Protein AF-U6RSC8-F1 (afdb_monomer_lite)

pLDDT: mean 79.54, std 14.1, range [32.19, 95.69]

Sequence (300 aa):
MGKSLLLLLSFSFFSTFWAFSQITYKNNCIRSGDEIIKEQVEFKDPGRSGENVIWNFSELKTINSKYKLSFHSPCLINDSIYIMGCDTLLKENSDINNLIIGKEHSTMYYYQVKNDTLFCLGHENPITLMHNTIPFPLMILPCIDSVLQVKCGTKESMKLVNVRDYMELVKRNEKIKEWLSGMNEDDLSVYTINNNVVKYLILSSTMIDATGLATNFYHWLFIDVTNEKVLEETLSLSKDRRSCFVEDNIIHFIVFKYGDEFYHGNRDYLNLPITTVEYIWDGNKLEKISSMNLICSEER

Radius of gyration: 23.86 Å; chains: 1; bounding box: 49×77×55 Å

Structure (mmCIF, N/CA/C/O backbone):
data_AF-U6RSC8-F1
#
_entry.id   AF-U6RSC8-F1
#
loop_
_atom_site.group_PDB
_atom_site.id
_atom_site.type_symbol
_atom_site.label_atom_id
_atom_site.label_alt_id
_atom_site.label_comp_id
_atom_site.label_asym_id
_atom_site.label_entity_id
_atom_site.label_seq_id
_atom_site.pdbx_PDB_ins_code
_atom_site.Cartn_x
_atom_site.Cartn_y
_atom_site.Cartn_z
_atom_site.occupancy
_atom_site.B_iso_or_equiv
_atom_site.auth_seq_id
_atom_site.auth_comp_id
_atom_site.auth_asym_id
_atom_site.auth_atom_id
_atom_site.pdbx_PDB_model_num
ATOM 1 N N . MET A 1 1 ? -17.258 -57.772 -7.433 1.00 51.41 1 MET A N 1
ATOM 2 C CA . MET A 1 1 ? -16.965 -56.508 -8.151 1.00 51.41 1 MET A CA 1
ATOM 3 C C . MET A 1 1 ? -17.145 -55.237 -7.306 1.00 51.41 1 MET A C 1
ATOM 5 O O . MET A 1 1 ? -16.501 -54.253 -7.626 1.00 51.41 1 MET A O 1
ATOM 9 N N . GLY A 1 2 ? -17.915 -55.226 -6.205 1.00 50.59 2 GLY A N 1
ATOM 10 C CA . GLY A 1 2 ? -18.140 -54.000 -5.407 1.00 50.59 2 GLY A CA 1
ATOM 11 C C . GLY A 1 2 ? -16.982 -53.509 -4.517 1.00 50.59 2 GLY A C 1
ATOM 12 O O . GLY A 1 2 ? -16.919 -52.324 -4.216 1.00 50.59 2 GLY A O 1
ATOM 13 N N . LYS A 1 3 ? -16.034 -54.375 -4.119 1.00 46.66 3 LYS A N 1
ATOM 14 C CA . LYS A 1 3 ? -14.928 -53.989 -3.213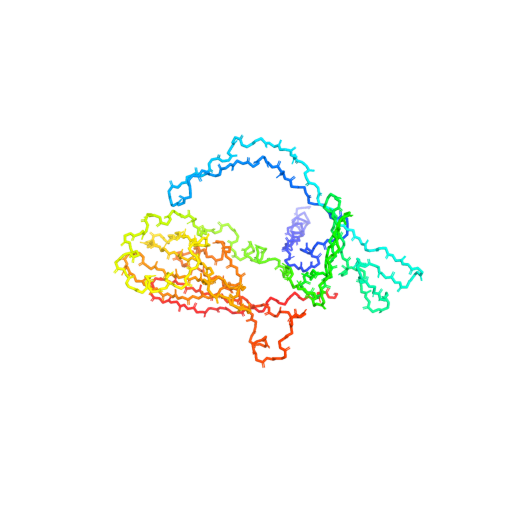 1.00 46.66 3 LYS A CA 1
ATOM 15 C C . LYS A 1 3 ? -13.756 -53.284 -3.918 1.00 46.66 3 LYS A C 1
ATOM 17 O O . LYS A 1 3 ? -13.148 -52.405 -3.323 1.00 46.66 3 LYS A O 1
ATOM 22 N N . SER A 1 4 ? -13.484 -53.605 -5.188 1.00 52.03 4 SER A N 1
ATOM 23 C CA . SER A 1 4 ? -12.475 -52.885 -5.993 1.00 52.03 4 SER A CA 1
ATOM 24 C C . SER A 1 4 ? -12.945 -51.502 -6.436 1.00 52.03 4 SER A C 1
ATOM 26 O O . SER A 1 4 ? -12.125 -50.600 -6.556 1.00 52.03 4 SER A O 1
ATOM 28 N N . LEU A 1 5 ? -14.253 -51.315 -6.648 1.00 48.91 5 LEU A N 1
ATOM 29 C CA . LEU A 1 5 ? -14.803 -50.028 -7.076 1.00 48.91 5 LEU A CA 1
ATOM 30 C C . LEU A 1 5 ? -14.746 -48.980 -5.951 1.00 48.91 5 LEU A C 1
ATOM 32 O O . LEU A 1 5 ? -14.445 -47.821 -6.215 1.00 48.91 5 LEU A O 1
ATOM 36 N N . LEU A 1 6 ? -14.949 -49.396 -4.692 1.00 50.44 6 LEU A N 1
ATOM 37 C CA . LEU A 1 6 ? -14.815 -48.509 -3.529 1.00 50.44 6 LEU A CA 1
ATOM 38 C C . LEU A 1 6 ? -13.373 -48.021 -3.312 1.00 50.44 6 LEU A C 1
ATOM 40 O O . LEU A 1 6 ? -13.180 -46.883 -2.903 1.00 50.44 6 LEU A O 1
ATOM 44 N N . LEU A 1 7 ? -12.374 -48.852 -3.624 1.00 52.19 7 LEU A N 1
ATOM 45 C CA . LEU A 1 7 ? -10.952 -48.500 -3.500 1.00 52.19 7 LEU A CA 1
ATOM 46 C C . LEU A 1 7 ? -10.491 -47.516 -4.592 1.00 52.19 7 LEU A C 1
ATOM 48 O O . LEU A 1 7 ? -9.663 -46.644 -4.338 1.00 52.19 7 LEU A O 1
ATOM 52 N N . LEU A 1 8 ? -11.068 -47.618 -5.793 1.00 51.25 8 LEU A N 1
ATOM 53 C CA . LEU A 1 8 ? -10.856 -46.667 -6.892 1.00 51.25 8 LEU A CA 1
ATOM 54 C C . LEU A 1 8 ? -11.550 -45.317 -6.641 1.00 51.25 8 LEU A C 1
ATOM 56 O O . LEU A 1 8 ? -10.998 -44.273 -6.988 1.00 51.25 8 LEU A O 1
ATOM 60 N N . LEU A 1 9 ? -12.714 -45.326 -5.981 1.00 50.06 9 LEU A N 1
ATOM 61 C CA . LEU A 1 9 ? -13.409 -44.113 -5.536 1.00 50.06 9 LEU A CA 1
ATOM 62 C C . LEU A 1 9 ? -12.705 -43.438 -4.348 1.00 50.06 9 LEU A C 1
ATOM 64 O O . LEU A 1 9 ? -12.622 -42.217 -4.314 1.00 50.06 9 LEU A O 1
ATOM 68 N N . SER A 1 10 ? -12.115 -44.189 -3.410 1.00 51.22 10 SER A N 1
ATOM 69 C CA . SER A 1 10 ? -11.338 -43.579 -2.321 1.00 51.22 10 SER A CA 1
ATOM 70 C C . SER A 1 10 ? -10.039 -42.934 -2.813 1.00 51.22 10 SER A C 1
ATOM 72 O O . SER A 1 10 ? -9.650 -41.896 -2.293 1.00 51.22 10 SER A O 1
ATOM 74 N N . PHE A 1 11 ? -9.392 -43.487 -3.846 1.00 49.38 11 PHE A N 1
ATOM 75 C CA . PHE A 1 11 ? -8.184 -42.886 -4.435 1.00 49.38 11 PHE A CA 1
ATOM 76 C C . PHE A 1 11 ? -8.457 -41.597 -5.223 1.00 49.38 11 PHE A C 1
ATOM 78 O O . PHE A 1 11 ? -7.571 -40.754 -5.325 1.00 49.38 11 PHE A O 1
ATOM 85 N N . SER A 1 12 ? -9.677 -41.410 -5.734 1.00 47.59 12 SER A N 1
ATOM 86 C CA . SER A 1 12 ? -10.076 -40.183 -6.441 1.00 47.59 12 SER A CA 1
ATOM 87 C C . SER A 1 12 ? -10.499 -39.045 -5.501 1.00 47.59 12 SER A C 1
ATOM 89 O O . SER A 1 12 ? -10.533 -37.894 -5.926 1.00 47.59 12 SER A O 1
ATOM 91 N N . PHE A 1 13 ? -10.733 -39.331 -4.213 1.00 41.78 13 PHE A N 1
ATOM 92 C CA . PHE A 1 13 ? -10.931 -38.305 -3.178 1.00 41.78 13 PHE A CA 1
ATOM 93 C C . PHE A 1 13 ? -9.621 -37.796 -2.551 1.00 41.78 13 PHE A C 1
ATOM 95 O O . PHE A 1 13 ? -9.616 -36.713 -1.977 1.00 41.78 13 PHE A O 1
ATOM 102 N N . PHE A 1 14 ? -8.502 -38.520 -2.686 1.00 43.62 14 PHE A N 1
ATOM 103 C CA . PHE A 1 14 ? -7.189 -38.061 -2.201 1.00 43.62 14 PHE A CA 1
ATOM 104 C C . PHE A 1 14 ? -6.416 -37.204 -3.213 1.00 43.62 14 PHE A C 1
ATOM 106 O O . PHE A 1 14 ? -5.395 -36.619 -2.862 1.00 43.62 14 PHE A O 1
ATOM 113 N N . SER A 1 15 ? -6.893 -37.100 -4.457 1.00 43.00 15 SER A N 1
ATOM 114 C CA . SER A 1 15 ? -6.264 -36.288 -5.502 1.00 43.00 15 SER A CA 1
ATOM 115 C C . SER A 1 15 ? -6.879 -34.900 -5.659 1.00 43.00 15 SER A C 1
ATOM 117 O O . SER A 1 15 ? -6.613 -34.238 -6.663 1.00 43.00 15 SER A O 1
ATOM 119 N N . THR A 1 16 ? -7.659 -34.410 -4.688 1.00 43.72 16 THR A N 1
ATOM 120 C CA . THR A 1 16 ? -7.797 -32.959 -4.537 1.00 43.72 16 THR A CA 1
ATOM 121 C C . THR A 1 16 ? -6.433 -32.449 -4.095 1.00 43.72 16 THR A C 1
ATOM 123 O O . THR A 1 16 ? -6.155 -32.318 -2.903 1.00 43.72 16 THR A O 1
ATOM 126 N N . PHE A 1 17 ? -5.548 -32.244 -5.075 1.00 41.44 17 PHE A N 1
ATOM 127 C CA . PHE A 1 17 ? -4.389 -31.387 -4.935 1.00 41.44 17 PHE A CA 1
ATOM 128 C C . PHE A 1 17 ? -4.892 -30.154 -4.209 1.00 41.44 17 PHE A C 1
ATOM 130 O O . PHE A 1 17 ? -5.740 -29.420 -4.722 1.00 41.44 17 PHE A O 1
ATOM 137 N N . TRP A 1 18 ? -4.417 -29.982 -2.985 1.00 38.84 18 TRP A N 1
ATOM 138 C CA . TRP A 1 18 ? -4.531 -28.739 -2.268 1.00 38.84 18 TRP A CA 1
ATOM 139 C C . TRP A 1 18 ? -3.724 -27.722 -3.071 1.00 38.84 18 TRP A C 1
ATOM 141 O O . TRP A 1 18 ? -2.558 -27.466 -2.792 1.00 38.84 18 TRP A O 1
ATOM 151 N N . ALA A 1 19 ? -4.328 -27.187 -4.130 1.00 38.41 19 ALA A N 1
ATOM 152 C CA . ALA A 1 19 ? -3.868 -25.991 -4.798 1.00 38.41 19 ALA A CA 1
ATOM 153 C C . ALA A 1 19 ? -4.181 -24.833 -3.851 1.00 38.41 19 ALA A C 1
ATOM 155 O O . ALA A 1 19 ? -5.066 -24.016 -4.091 1.00 38.41 19 ALA A O 1
ATOM 156 N N . PHE A 1 20 ? -3.481 -24.792 -2.718 1.00 44.44 20 PHE A N 1
ATOM 157 C CA . PHE A 1 20 ? -3.300 -23.531 -2.040 1.00 44.44 20 PHE A CA 1
ATOM 158 C C . PHE A 1 20 ? -2.508 -22.681 -3.023 1.00 44.44 20 PHE A C 1
ATOM 160 O O . PHE A 1 20 ? -1.376 -23.018 -3.369 1.00 44.44 20 PHE A O 1
ATOM 167 N N . SER A 1 21 ? -3.131 -21.618 -3.527 1.00 45.72 21 SER A N 1
ATOM 168 C CA . SER A 1 21 ? -2.402 -20.545 -4.187 1.00 45.72 21 SER A CA 1
ATOM 169 C C . SER A 1 21 ? -1.432 -19.993 -3.153 1.00 45.72 21 SER A C 1
ATOM 171 O O . SER A 1 21 ? -1.802 -19.157 -2.330 1.00 45.72 21 SER A O 1
ATOM 173 N N . GLN A 1 22 ? -0.215 -20.531 -3.123 1.00 52.34 22 GLN A N 1
ATOM 174 C CA . GLN A 1 22 ? 0.806 -20.011 -2.243 1.00 52.34 22 GLN A CA 1
ATOM 175 C C . GLN A 1 22 ? 1.169 -18.629 -2.752 1.00 52.34 22 GLN A C 1
ATOM 177 O O . GLN A 1 22 ? 1.500 -18.424 -3.928 1.00 52.34 22 GLN A O 1
ATOM 182 N N . ILE A 1 23 ? 1.076 -17.677 -1.838 1.00 56.44 23 ILE A N 1
ATOM 183 C CA . ILE A 1 23 ? 1.566 -16.339 -2.059 1.00 56.44 23 ILE A CA 1
ATOM 184 C C . ILE A 1 23 ? 3.094 -16.415 -2.029 1.00 56.44 23 ILE A C 1
ATOM 186 O O . ILE A 1 23 ? 3.724 -16.305 -0.983 1.00 56.44 23 ILE A O 1
ATOM 190 N N . THR A 1 24 ? 3.680 -16.667 -3.195 1.00 57.31 24 THR A N 1
ATOM 191 C CA . THR A 1 24 ? 5.128 -16.674 -3.408 1.00 57.31 24 THR A CA 1
ATOM 192 C C . THR A 1 24 ? 5.510 -15.562 -4.372 1.00 57.31 24 THR A C 1
ATOM 194 O O . THR A 1 24 ? 4.701 -15.151 -5.211 1.00 57.31 24 THR A O 1
ATOM 197 N N . TYR A 1 25 ? 6.755 -15.096 -4.292 1.00 61.47 25 TYR A N 1
ATOM 198 C CA . TYR A 1 25 ? 7.346 -14.168 -5.256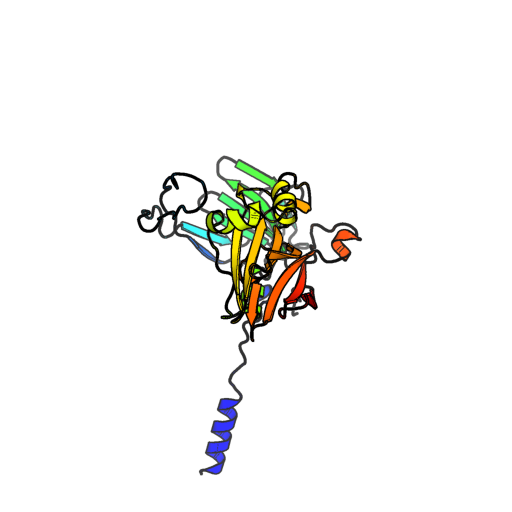 1.00 61.47 25 TYR A CA 1
ATOM 199 C C . TYR A 1 25 ? 7.124 -14.665 -6.683 1.00 61.47 25 TYR A C 1
ATOM 201 O O . TYR A 1 25 ? 6.526 -13.966 -7.494 1.00 61.47 25 TYR A O 1
ATOM 209 N N . LYS A 1 26 ? 7.483 -15.927 -6.950 1.00 65.44 26 LYS A N 1
ATOM 210 C CA . LYS A 1 26 ? 7.358 -16.549 -8.271 1.00 65.44 26 LYS A CA 1
ATOM 211 C C . LYS A 1 26 ? 5.945 -16.480 -8.836 1.00 65.44 26 LYS A C 1
ATOM 213 O O . LYS A 1 26 ? 5.822 -16.427 -10.054 1.00 65.44 26 LYS A O 1
ATOM 218 N N . ASN A 1 27 ? 4.907 -16.464 -7.994 1.00 65.81 27 ASN A N 1
ATOM 219 C CA . ASN A 1 27 ? 3.500 -16.431 -8.404 1.00 65.81 27 ASN A CA 1
ATOM 220 C C . ASN A 1 27 ? 2.886 -15.020 -8.412 1.00 65.81 27 ASN A C 1
ATOM 222 O O . ASN A 1 27 ? 1.931 -14.800 -9.153 1.00 65.81 27 ASN A O 1
ATOM 226 N N . ASN A 1 28 ? 3.450 -14.057 -7.677 1.00 69.38 28 ASN A N 1
ATOM 227 C CA . ASN A 1 28 ? 2.861 -12.723 -7.489 1.00 69.38 28 ASN A CA 1
ATOM 228 C C . ASN A 1 28 ? 3.732 -11.572 -8.016 1.00 69.38 28 ASN A C 1
ATOM 230 O O . ASN A 1 28 ? 3.314 -10.418 -7.946 1.00 69.38 28 ASN A O 1
ATOM 234 N N . CYS A 1 29 ? 4.927 -11.859 -8.536 1.00 75.00 29 CYS A N 1
ATOM 235 C CA . CYS A 1 29 ? 5.745 -10.863 -9.211 1.00 75.00 29 CYS A CA 1
ATOM 236 C C . CYS A 1 29 ? 5.203 -10.537 -10.606 1.00 75.00 29 CYS A C 1
ATOM 238 O O . CYS A 1 29 ? 4.620 -11.387 -11.284 1.00 75.00 29 CYS A O 1
ATOM 240 N N . ILE A 1 30 ? 5.432 -9.293 -11.025 1.00 81.50 30 ILE A N 1
ATOM 241 C CA . ILE A 1 30 ? 5.285 -8.874 -12.419 1.00 81.50 30 ILE A CA 1
ATOM 242 C C . ILE A 1 30 ? 6.335 -9.623 -13.243 1.00 81.50 30 ILE A C 1
ATOM 244 O O . ILE A 1 30 ? 7.472 -9.778 -12.797 1.00 81.50 30 ILE A O 1
ATOM 248 N N . ARG A 1 31 ? 5.973 -10.080 -14.441 1.00 85.75 31 ARG A N 1
ATOM 249 C CA . ARG A 1 31 ? 6.866 -10.808 -15.347 1.00 85.75 31 ARG A CA 1
ATOM 250 C C . ARG A 1 31 ? 6.835 -10.225 -16.748 1.00 85.75 31 ARG A C 1
ATOM 252 O O . ARG A 1 31 ? 5.896 -9.551 -17.163 1.00 85.75 31 ARG A O 1
ATOM 259 N N . SER A 1 32 ? 7.880 -10.534 -17.502 1.00 89.06 32 SER A N 1
ATOM 260 C CA . SER A 1 32 ? 7.900 -10.295 -18.941 1.00 89.06 32 SER A CA 1
ATOM 261 C C . SER A 1 32 ? 6.736 -11.024 -19.617 1.00 89.06 32 SER A C 1
ATOM 263 O O . SER A 1 32 ? 6.515 -12.210 -19.370 1.00 89.06 32 SER A O 1
ATOM 265 N N . GLY A 1 33 ? 5.994 -10.305 -20.454 1.00 88.50 33 GLY A N 1
ATOM 266 C CA . GLY A 1 33 ? 4.772 -10.771 -21.101 1.00 88.50 33 GLY A CA 1
ATOM 267 C C . GLY A 1 33 ? 3.482 -10.420 -20.355 1.00 88.50 33 GLY A C 1
ATOM 268 O O . GLY A 1 33 ? 2.417 -10.521 -20.963 1.00 88.50 33 GLY A O 1
ATOM 269 N N . ASP A 1 34 ? 3.547 -9.976 -19.095 1.00 89.81 34 ASP A N 1
ATOM 270 C CA . ASP A 1 34 ? 2.354 -9.543 -18.365 1.00 89.81 34 ASP A CA 1
ATOM 271 C C . ASP A 1 34 ? 1.772 -8.253 -18.969 1.00 89.81 34 ASP A C 1
ATOM 273 O O . ASP A 1 34 ? 2.489 -7.361 -19.443 1.00 89.81 34 ASP A O 1
ATOM 277 N N . GLU A 1 35 ? 0.446 -8.122 -18.903 1.00 90.94 35 GLU A N 1
ATOM 278 C CA . GLU A 1 35 ? -0.281 -6.931 -19.338 1.00 90.94 35 GLU A CA 1
ATOM 279 C C . GLU A 1 35 ? -1.324 -6.523 -18.297 1.00 90.94 35 GLU A C 1
ATOM 281 O O . GLU A 1 35 ? -2.105 -7.344 -17.817 1.00 90.94 35 GLU A O 1
ATOM 286 N N . ILE A 1 36 ? -1.371 -5.229 -17.986 1.00 87.62 36 ILE A N 1
ATOM 287 C CA . ILE A 1 36 ? -2.418 -4.620 -17.168 1.00 87.62 36 ILE A CA 1
ATOM 288 C C . ILE A 1 36 ? -3.263 -3.732 -18.076 1.00 87.62 36 ILE A C 1
ATOM 290 O O . ILE A 1 36 ? -2.757 -2.809 -18.720 1.00 87.62 36 ILE A O 1
ATOM 294 N N . ILE A 1 37 ? -4.567 -4.002 -18.102 1.00 87.50 37 ILE A N 1
ATOM 295 C CA . ILE A 1 37 ? -5.556 -3.177 -18.792 1.00 87.50 37 ILE A CA 1
ATOM 296 C C . ILE A 1 37 ? -6.279 -2.331 -17.745 1.00 87.50 37 ILE A C 1
ATOM 298 O O . ILE A 1 37 ? -7.011 -2.854 -16.909 1.00 87.50 37 ILE A O 1
ATOM 302 N N . LYS A 1 38 ? -6.035 -1.023 -17.786 1.00 86.00 38 LYS A N 1
ATOM 303 C CA . LYS A 1 38 ? -6.696 -0.004 -16.972 1.00 86.00 38 LYS A CA 1
ATOM 304 C C . LYS A 1 38 ? -7.830 0.628 -17.784 1.00 86.00 38 LYS A C 1
ATOM 306 O O . LYS A 1 38 ? -7.785 0.671 -19.015 1.00 86.00 38 LYS A O 1
ATOM 311 N N . GLU A 1 39 ? -8.819 1.173 -17.093 1.00 85.62 39 GLU A N 1
ATOM 312 C CA . GLU A 1 39 ? -9.816 2.053 -17.696 1.00 85.62 39 GLU A CA 1
ATOM 313 C C . GLU A 1 39 ? -9.497 3.501 -17.313 1.00 85.62 39 GLU A C 1
ATOM 315 O O . GLU A 1 39 ? -9.432 3.847 -16.135 1.00 85.62 39 GLU A O 1
ATOM 320 N N . GLN A 1 40 ? -9.258 4.342 -18.317 1.00 85.44 40 GLN A N 1
ATOM 321 C CA . GLN A 1 40 ? -9.100 5.779 -18.154 1.00 85.44 40 GLN A CA 1
ATOM 322 C C . GLN A 1 40 ? -10.452 6.451 -18.362 1.00 85.44 40 GLN A C 1
ATOM 324 O O . GLN A 1 40 ? -11.086 6.306 -19.410 1.00 85.44 40 GLN A O 1
ATOM 329 N N . VAL A 1 41 ? -10.858 7.233 -17.377 1.00 89.75 41 VAL A N 1
ATOM 330 C CA . VAL A 1 41 ? -12.114 7.979 -17.361 1.00 89.75 41 VAL A CA 1
ATOM 331 C C . VAL A 1 41 ? -11.837 9.476 -17.399 1.00 89.75 41 VAL A C 1
ATOM 333 O O . VAL A 1 41 ? -10.722 9.915 -17.108 1.00 89.75 41 VAL A O 1
ATOM 336 N N . GLU A 1 42 ? -12.827 10.262 -17.811 1.00 89.62 42 GLU A N 1
ATOM 337 C CA . GLU A 1 42 ? -12.690 11.712 -17.839 1.00 89.62 42 GLU A CA 1
ATOM 338 C C . GLU A 1 42 ? -12.438 12.294 -16.454 1.00 89.62 42 GLU A C 1
ATOM 340 O O . GLU A 1 42 ? -12.949 11.811 -15.441 1.00 89.62 42 GLU A O 1
ATOM 345 N N . PHE A 1 43 ? -11.634 13.356 -16.417 1.00 83.31 43 PHE A N 1
ATOM 346 C CA . PHE A 1 43 ? -11.526 14.143 -15.207 1.00 83.31 43 PHE A CA 1
ATOM 347 C C . PHE A 1 43 ? -12.861 14.849 -14.977 1.00 83.31 43 PHE A C 1
ATOM 349 O O . PHE A 1 43 ? -13.314 15.636 -15.811 1.00 83.31 43 PHE A O 1
ATOM 356 N N . LYS A 1 44 ? -13.468 14.588 -13.825 1.00 81.25 44 LYS A N 1
ATOM 357 C CA . LYS A 1 44 ? -14.594 15.354 -13.305 1.00 81.25 44 LYS A CA 1
ATOM 358 C C . LYS A 1 44 ? -14.126 16.014 -12.032 1.00 81.25 44 LYS A C 1
ATOM 360 O O . LYS A 1 44 ? -13.641 15.327 -11.134 1.00 81.25 44 LYS A O 1
ATOM 365 N N . ASP A 1 45 ? -14.293 17.331 -11.977 1.00 78.50 45 ASP A N 1
ATOM 366 C CA . ASP A 1 45 ? -14.058 18.077 -10.753 1.00 78.50 45 ASP A CA 1
ATOM 367 C C . ASP A 1 45 ? -14.867 17.409 -9.625 1.00 78.50 45 ASP A C 1
ATOM 369 O O . ASP A 1 45 ? -16.088 17.245 -9.767 1.00 78.50 45 ASP A O 1
ATOM 373 N N . PRO A 1 46 ? -14.210 16.950 -8.545 1.00 73.50 46 PRO A N 1
ATOM 374 C CA . PRO A 1 46 ? -14.893 16.263 -7.454 1.00 73.50 46 PRO A CA 1
ATOM 375 C C . PRO A 1 46 ? -15.873 17.194 -6.713 1.00 73.50 46 PRO A C 1
ATOM 377 O O . PRO A 1 46 ? -16.671 16.746 -5.891 1.00 73.50 46 PRO A O 1
ATOM 380 N N . GLY A 1 47 ? -15.885 18.488 -7.031 1.00 80.12 47 GLY A N 1
ATOM 381 C CA . GLY A 1 47 ? -16.708 19.499 -6.406 1.00 80.12 47 GLY A CA 1
ATOM 382 C C . GLY A 1 47 ? -16.102 19.949 -5.087 1.00 80.12 47 GLY A C 1
ATOM 383 O O . GLY A 1 47 ? -14.892 19.917 -4.869 1.00 80.12 47 GLY A O 1
ATOM 384 N N . ARG A 1 48 ? -16.973 20.384 -4.175 1.00 74.25 48 ARG A N 1
ATOM 385 C CA . ARG A 1 48 ? -16.569 20.828 -2.839 1.00 74.25 48 ARG A CA 1
ATOM 386 C C . ARG A 1 48 ? -15.754 19.743 -2.125 1.00 74.25 48 ARG A C 1
ATOM 388 O O . ARG A 1 48 ? -16.198 18.600 -2.013 1.00 74.25 48 ARG A O 1
ATOM 395 N N . SER A 1 49 ? -14.592 20.129 -1.615 1.00 75.62 49 SER A N 1
ATOM 396 C CA . SER A 1 49 ? -13.836 19.323 -0.667 1.00 75.62 49 SER A CA 1
ATOM 397 C C . SER A 1 49 ? -14.521 19.323 0.704 1.00 75.62 49 SER A C 1
ATOM 399 O O . SER A 1 49 ? -15.377 20.162 1.015 1.00 75.62 49 SER A O 1
ATOM 401 N N . GLY A 1 50 ? -14.158 18.342 1.522 1.00 69.12 50 GLY A N 1
ATOM 402 C CA . GLY A 1 50 ? -14.646 18.181 2.880 1.00 69.12 50 GLY A CA 1
ATOM 403 C C . GLY A 1 50 ? -15.537 16.959 3.064 1.00 69.12 50 GLY A C 1
ATOM 404 O O . GLY A 1 50 ? -15.917 16.245 2.143 1.00 69.12 50 GLY A O 1
ATOM 405 N N . GLU A 1 51 ? -15.861 16.724 4.317 1.00 49.81 51 GLU A N 1
ATOM 406 C CA . GLU A 1 51 ? -16.617 15.578 4.794 1.00 49.81 51 GLU A CA 1
ATOM 407 C C . GLU A 1 51 ? -18.083 15.558 4.253 1.00 49.81 51 GLU A C 1
ATOM 409 O O . GLU A 1 51 ? -18.589 16.512 3.677 1.00 49.81 51 GLU A O 1
ATOM 414 N N . ASN A 1 52 ? -18.813 14.460 4.382 1.00 63.94 52 ASN A N 1
ATOM 415 C CA . ASN A 1 52 ? -20.158 14.160 3.853 1.00 63.94 52 ASN A CA 1
ATOM 416 C C . ASN A 1 52 ? -20.399 14.528 2.377 1.00 63.94 52 ASN A C 1
ATOM 418 O O . ASN A 1 52 ? -21.519 14.856 1.976 1.00 63.94 52 ASN A O 1
ATOM 422 N N . VAL A 1 53 ? -19.351 14.459 1.552 1.00 69.88 53 VAL A N 1
ATOM 423 C CA . VAL A 1 53 ? -19.434 14.610 0.097 1.00 69.88 53 VAL A CA 1
ATOM 424 C C . VAL A 1 53 ? -19.336 13.232 -0.547 1.00 69.88 53 VAL A C 1
ATOM 426 O O . VAL A 1 53 ? -18.325 12.547 -0.432 1.00 69.88 53 VAL A O 1
ATOM 429 N N . ILE A 1 54 ? -20.407 12.815 -1.222 1.00 73.94 54 ILE A N 1
ATOM 430 C CA . ILE A 1 54 ? -20.388 11.633 -2.082 1.00 73.94 54 ILE A CA 1
ATOM 431 C C . ILE A 1 54 ? -19.956 12.102 -3.465 1.00 73.94 54 ILE A C 1
ATOM 433 O O . ILE A 1 54 ? -20.712 12.783 -4.162 1.00 73.94 54 ILE A O 1
ATOM 437 N N . TRP A 1 55 ? -18.743 11.732 -3.864 1.00 76.62 55 TRP A N 1
ATOM 438 C CA . TRP A 1 55 ? -18.303 11.918 -5.237 1.00 76.62 55 TRP A CA 1
ATOM 439 C C . TRP A 1 55 ? -18.944 10.856 -6.117 1.00 76.62 55 TRP A C 1
ATOM 441 O O . TRP A 1 55 ? -18.575 9.682 -6.097 1.00 76.62 55 TRP A O 1
ATOM 451 N N . ASN A 1 56 ? -19.959 11.275 -6.870 1.00 74.44 56 ASN A N 1
ATOM 452 C CA . ASN A 1 56 ? -20.597 10.402 -7.834 1.00 74.44 56 ASN A CA 1
ATOM 453 C C . ASN A 1 56 ? -19.827 10.407 -9.166 1.00 74.44 56 ASN A C 1
ATOM 455 O O . ASN A 1 56 ? -19.978 11.314 -9.999 1.00 74.44 56 ASN A O 1
ATOM 459 N N . PHE A 1 57 ? -19.038 9.351 -9.355 1.00 78.81 57 PHE A N 1
ATOM 460 C CA . PHE A 1 57 ? -18.297 9.051 -10.578 1.00 78.81 57 PHE A CA 1
ATOM 461 C C . PHE A 1 57 ? -19.017 8.047 -11.498 1.00 78.81 57 PHE A C 1
ATOM 463 O O . PHE A 1 57 ? -18.451 7.634 -12.504 1.00 78.81 57 PHE A O 1
ATOM 470 N N . SER A 1 58 ? -20.266 7.661 -11.202 1.00 77.75 58 SER A N 1
ATOM 471 C CA . SER A 1 58 ? -21.007 6.662 -11.994 1.00 77.75 58 SER A CA 1
ATOM 472 C C . SER A 1 58 ? -21.309 7.102 -13.428 1.00 77.75 58 SER A C 1
ATOM 474 O O . SER A 1 58 ? -21.637 6.276 -14.270 1.00 77.75 58 SER A O 1
ATOM 476 N N . GLU A 1 59 ? -21.247 8.406 -13.693 1.00 80.88 59 GLU A N 1
ATOM 477 C CA . GLU A 1 59 ? -21.513 9.011 -15.001 1.00 80.88 59 GLU A CA 1
ATOM 478 C C . GLU A 1 59 ? -20.231 9.424 -15.735 1.00 80.88 59 GLU A C 1
ATOM 480 O O . GLU A 1 59 ? -20.318 10.088 -16.768 1.00 80.88 59 GLU A O 1
ATOM 485 N N . LEU A 1 60 ? -19.047 9.084 -15.204 1.00 86.94 60 LEU A N 1
ATOM 486 C CA . LEU A 1 60 ? -17.799 9.401 -15.886 1.00 86.94 60 LEU A CA 1
ATOM 487 C C . LEU A 1 60 ? -17.759 8.712 -17.243 1.00 86.94 60 LEU A C 1
ATOM 489 O O . LEU A 1 60 ? -17.920 7.495 -17.351 1.00 86.94 60 LEU A O 1
ATOM 493 N N . LYS A 1 61 ? -17.494 9.494 -18.284 1.00 87.94 61 LYS A N 1
ATOM 494 C CA . LYS A 1 61 ? -17.267 8.931 -19.606 1.00 87.94 61 LYS A CA 1
ATOM 495 C C . LYS A 1 61 ? -15.891 8.297 -19.654 1.00 87.94 61 LYS A C 1
ATOM 497 O O . LYS A 1 61 ? -14.878 8.915 -19.321 1.00 87.94 61 LYS A O 1
ATOM 502 N N . THR A 1 62 ? -15.856 7.065 -20.131 1.00 89.56 62 THR A N 1
ATOM 503 C CA . THR A 1 62 ? -14.615 6.386 -20.464 1.00 89.56 62 THR A CA 1
ATOM 504 C C . THR A 1 62 ? -13.906 7.136 -21.592 1.00 89.56 62 THR A C 1
ATOM 506 O O . THR A 1 62 ? -14.436 7.257 -22.696 1.00 89.56 62 THR A O 1
ATOM 509 N N . ILE A 1 63 ? -12.691 7.618 -21.325 1.00 90.00 63 ILE A N 1
ATOM 510 C CA . ILE A 1 63 ? -11.782 8.166 -22.341 1.00 90.00 63 ILE A CA 1
ATOM 511 C C . ILE A 1 63 ? -11.070 7.018 -23.055 1.00 90.00 63 ILE A C 1
ATOM 513 O O . ILE A 1 63 ? -10.974 7.000 -24.280 1.00 90.00 63 ILE A O 1
ATOM 517 N N . ASN A 1 64 ? -10.575 6.045 -22.287 1.00 84.88 64 ASN A N 1
ATOM 518 C CA . ASN A 1 64 ? -9.888 4.878 -22.815 1.00 84.88 64 ASN A CA 1
ATOM 519 C C . ASN A 1 64 ? -10.233 3.639 -21.986 1.00 84.88 64 ASN A C 1
ATOM 521 O O . ASN A 1 64 ? -9.690 3.426 -20.908 1.00 84.88 64 ASN A O 1
ATOM 525 N N . SER A 1 65 ? -11.103 2.787 -22.526 1.00 84.75 65 SER A N 1
ATOM 526 C CA . SER A 1 65 ? -11.531 1.532 -21.883 1.00 84.75 65 SER A CA 1
ATOM 527 C C . SER A 1 65 ? -10.425 0.480 -21.798 1.00 84.75 65 SER A C 1
ATOM 529 O O . SER A 1 65 ? -10.585 -0.531 -21.120 1.00 84.75 65 SER A O 1
ATOM 531 N N . LYS A 1 66 ? -9.324 0.678 -22.533 1.00 88.06 66 LYS A N 1
ATOM 532 C CA . LYS A 1 66 ? -8.222 -0.278 -22.657 1.00 88.06 66 LYS A CA 1
ATOM 533 C C . LYS A 1 66 ? -6.879 0.431 -22.600 1.00 88.06 66 LYS A C 1
ATOM 535 O O . LYS A 1 66 ? -6.025 0.272 -23.475 1.00 88.06 66 LYS A O 1
ATOM 540 N N . TYR A 1 67 ? -6.696 1.235 -21.564 1.00 84.81 67 TYR A N 1
ATOM 541 C CA . TYR A 1 67 ? -5.407 1.823 -21.261 1.00 84.81 67 TYR A CA 1
ATOM 542 C C . TYR A 1 67 ? -4.434 0.694 -20.904 1.00 84.81 67 TYR A C 1
ATOM 544 O O . TYR A 1 67 ? -4.626 -0.020 -19.924 1.00 84.81 67 TYR A O 1
ATOM 552 N N . LYS A 1 68 ? -3.405 0.488 -21.724 1.00 90.19 68 LYS A N 1
ATOM 553 C CA . LYS A 1 68 ? -2.547 -0.696 -21.647 1.00 90.19 68 LYS A CA 1
ATOM 554 C C . LYS A 1 68 ? -1.188 -0.364 -21.043 1.00 90.19 68 LYS A C 1
ATOM 556 O O . LYS A 1 68 ? -0.475 0.503 -21.544 1.00 90.19 68 LYS A O 1
ATOM 561 N N . LEU A 1 69 ? -0.817 -1.134 -20.029 1.00 92.25 69 LEU A N 1
ATOM 562 C CA . LEU A 1 69 ? 0.530 -1.241 -19.486 1.00 92.25 69 LEU A CA 1
ATOM 563 C C . LEU A 1 69 ? 1.047 -2.647 -19.808 1.00 92.25 69 LEU A C 1
ATOM 565 O O . LEU A 1 69 ? 0.361 -3.629 -19.542 1.00 92.25 69 LEU A O 1
ATOM 569 N N . SER A 1 70 ? 2.224 -2.748 -20.417 1.00 94.69 70 SER A N 1
ATOM 570 C CA . SER A 1 70 ? 2.817 -4.036 -20.816 1.00 94.69 70 SER A CA 1
ATOM 571 C C . SER A 1 70 ? 4.222 -4.175 -20.260 1.00 94.69 70 SER A C 1
ATOM 573 O O . SER A 1 70 ? 4.948 -3.184 -20.218 1.00 94.69 70 SER A O 1
ATOM 575 N N . PHE A 1 71 ? 4.604 -5.380 -19.858 1.00 94.75 71 PHE A N 1
ATOM 576 C CA . PHE A 1 71 ? 5.897 -5.647 -19.242 1.00 94.75 71 PHE A CA 1
ATOM 577 C C . PHE A 1 71 ? 6.753 -6.534 -20.138 1.00 94.75 71 PHE A C 1
ATOM 579 O O . PHE A 1 71 ? 6.275 -7.518 -20.695 1.00 94.75 71 PHE A O 1
ATOM 586 N N . HIS A 1 72 ? 8.028 -6.183 -20.278 1.00 93.69 72 HIS A N 1
ATOM 587 C CA . HIS A 1 72 ? 8.960 -6.824 -21.206 1.00 93.69 72 HIS A CA 1
ATOM 588 C C . HIS A 1 72 ? 10.313 -7.055 -20.540 1.00 93.69 72 HIS A C 1
ATOM 590 O O . HIS A 1 72 ? 10.712 -6.308 -19.649 1.00 93.69 72 HIS A O 1
ATOM 596 N N . SER A 1 73 ? 11.046 -8.059 -21.006 1.00 92.88 73 SER A N 1
ATOM 597 C CA . SER A 1 73 ? 12.453 -8.249 -20.644 1.00 92.88 73 SER A CA 1
ATOM 598 C C . SER A 1 73 ? 13.336 -7.230 -21.376 1.00 92.88 73 SER A C 1
ATOM 600 O O . SER A 1 73 ? 13.019 -6.862 -22.513 1.00 92.88 73 SER A O 1
ATOM 602 N N . PRO A 1 74 ? 14.460 -6.790 -20.783 1.00 93.50 74 PRO A N 1
ATOM 603 C CA . PRO A 1 74 ? 15.430 -5.957 -21.483 1.00 93.50 74 PRO A CA 1
ATOM 604 C C . PRO A 1 74 ? 16.055 -6.667 -22.680 1.00 93.50 74 PRO A C 1
ATOM 606 O O . PRO A 1 74 ? 16.226 -7.887 -22.706 1.00 93.50 74 PRO A O 1
ATOM 609 N N . CYS A 1 75 ? 16.455 -5.863 -23.663 1.00 87.94 75 CYS A N 1
ATOM 610 C CA . CYS A 1 75 ? 17.263 -6.333 -24.778 1.00 87.94 75 CYS A CA 1
ATOM 611 C C . CYS A 1 75 ? 18.691 -6.642 -24.301 1.00 87.94 75 CYS A C 1
ATOM 613 O O . CYS A 1 75 ? 19.254 -5.901 -23.490 1.00 87.94 75 CYS A O 1
ATOM 615 N N . LEU A 1 76 ? 19.271 -7.719 -24.832 1.00 89.69 76 LEU A N 1
ATOM 616 C CA . LEU A 1 76 ? 20.662 -8.099 -24.616 1.00 89.69 76 LEU A CA 1
ATOM 617 C C . LEU A 1 76 ? 21.506 -7.652 -25.816 1.00 89.69 76 LEU A C 1
ATOM 619 O O . LEU A 1 76 ? 21.233 -8.035 -26.951 1.00 89.69 76 LEU A O 1
ATOM 623 N N . ILE A 1 77 ? 22.549 -6.870 -25.563 1.00 91.00 77 ILE A N 1
ATOM 624 C CA . ILE A 1 77 ? 23.504 -6.399 -26.567 1.00 91.00 77 ILE A CA 1
ATOM 625 C C . ILE A 1 77 ? 24.792 -7.211 -26.476 1.00 91.00 77 ILE A C 1
ATOM 627 O O . ILE A 1 77 ? 25.320 -7.445 -25.385 1.00 91.00 77 ILE A O 1
ATOM 631 N N . ASN A 1 78 ? 25.309 -7.608 -27.644 1.00 88.56 78 ASN A N 1
ATOM 632 C CA . ASN A 1 78 ? 26.558 -8.363 -27.798 1.00 88.56 78 ASN A CA 1
ATOM 633 C C . ASN A 1 78 ? 26.618 -9.598 -26.882 1.00 88.56 78 ASN A C 1
ATOM 635 O O . ASN A 1 78 ? 27.660 -9.904 -26.304 1.00 88.56 78 ASN A O 1
ATOM 639 N N . ASP A 1 79 ? 25.466 -10.237 -26.670 1.00 87.25 79 ASP A N 1
ATOM 640 C CA . ASP A 1 79 ? 25.265 -11.390 -25.786 1.00 87.25 79 ASP A CA 1
ATOM 641 C C . ASP A 1 79 ? 25.714 -11.213 -24.321 1.00 87.25 79 ASP A C 1
ATOM 643 O O . ASP A 1 79 ? 25.729 -12.183 -23.558 1.00 87.25 79 ASP A O 1
ATOM 647 N N . SER A 1 80 ? 26.022 -9.980 -23.901 1.00 91.75 80 SER A N 1
ATOM 648 C CA . SER A 1 80 ? 26.751 -9.715 -22.651 1.00 91.75 80 SER A CA 1
ATOM 649 C C . SER A 1 80 ? 26.148 -8.607 -21.786 1.00 91.75 80 SER A C 1
ATOM 651 O O . SER A 1 80 ? 26.424 -8.567 -20.589 1.00 91.75 80 SER A O 1
ATOM 653 N N . ILE A 1 81 ? 25.346 -7.703 -22.357 1.00 93.25 81 ILE A N 1
ATOM 654 C CA . ILE A 1 81 ? 24.924 -6.468 -21.684 1.00 93.25 81 ILE A CA 1
ATOM 655 C C . ILE A 1 81 ? 23.411 -6.262 -21.786 1.00 93.25 81 ILE A C 1
ATOM 657 O O . ILE A 1 81 ? 22.880 -6.201 -22.891 1.00 93.25 81 ILE A O 1
ATOM 661 N N . TYR A 1 82 ? 22.730 -6.087 -20.656 1.00 94.25 82 TYR A N 1
ATOM 662 C CA . TYR A 1 82 ? 21.345 -5.613 -20.605 1.00 94.25 82 TYR A CA 1
ATOM 663 C C . TYR A 1 82 ? 21.291 -4.085 -20.504 1.00 94.25 82 TYR A C 1
ATOM 665 O O . TYR A 1 82 ? 22.076 -3.483 -19.768 1.00 94.25 82 TYR A O 1
ATOM 673 N N . ILE A 1 83 ? 20.332 -3.471 -21.204 1.00 91.81 83 ILE A N 1
ATOM 674 C CA . ILE A 1 83 ? 20.027 -2.035 -21.095 1.00 91.81 83 ILE A CA 1
ATOM 675 C C . ILE A 1 83 ? 18.745 -1.830 -20.290 1.00 91.81 83 ILE A C 1
ATOM 677 O O . ILE A 1 83 ? 17.695 -2.369 -20.642 1.00 91.81 83 ILE A O 1
ATOM 681 N N . MET A 1 84 ? 18.832 -0.991 -19.260 1.00 92.81 84 MET A N 1
ATOM 682 C CA . MET A 1 84 ? 17.738 -0.597 -18.372 1.00 92.81 84 MET A CA 1
ATOM 683 C C . MET A 1 84 ? 17.648 0.937 -18.299 1.00 92.81 84 MET A C 1
ATOM 685 O O . MET A 1 84 ? 17.888 1.548 -17.260 1.00 92.81 84 MET A O 1
ATOM 689 N N . GLY A 1 85 ? 17.343 1.574 -19.432 1.00 89.38 85 GLY A N 1
ATOM 690 C CA . GLY A 1 85 ? 17.317 3.034 -19.549 1.00 89.38 85 GLY A CA 1
ATOM 691 C C . GLY A 1 85 ? 18.733 3.597 -19.571 1.00 89.38 85 GLY A C 1
ATOM 692 O O . GLY A 1 85 ? 19.524 3.234 -20.440 1.00 89.38 85 GLY A O 1
ATOM 693 N N . CYS A 1 86 ? 19.070 4.448 -18.599 1.00 87.31 86 CYS A N 1
ATOM 694 C CA . CYS A 1 86 ? 20.444 4.928 -18.410 1.00 87.31 86 CYS A CA 1
ATOM 695 C C . CYS A 1 86 ? 21.396 3.845 -17.885 1.00 87.31 86 CYS A C 1
ATOM 697 O O . CYS A 1 86 ? 22.612 3.992 -18.016 1.00 87.31 86 CYS A O 1
ATOM 699 N N . ASP A 1 87 ? 20.862 2.780 -17.286 1.00 89.06 87 ASP A N 1
ATOM 700 C CA . ASP A 1 87 ? 21.662 1.753 -16.636 1.00 89.06 87 ASP A CA 1
ATOM 701 C C . ASP A 1 87 ? 22.076 0.649 -17.605 1.00 89.06 87 ASP A C 1
ATOM 703 O O . ASP A 1 87 ? 21.308 0.184 -18.451 1.00 89.06 87 ASP A O 1
ATOM 707 N N . THR A 1 88 ? 23.321 0.206 -17.452 1.00 90.81 88 THR A N 1
ATOM 708 C CA . THR A 1 88 ? 23.918 -0.874 -18.237 1.00 90.81 88 THR A CA 1
ATOM 709 C C . THR A 1 88 ? 24.369 -1.973 -17.286 1.00 90.81 88 THR A C 1
ATOM 711 O O . THR A 1 88 ? 25.198 -1.733 -16.410 1.00 90.81 88 THR A O 1
ATOM 714 N N . LEU A 1 89 ? 23.822 -3.179 -17.444 1.00 90.62 89 LEU A N 1
ATOM 715 C CA . LEU A 1 89 ? 24.057 -4.300 -16.533 1.00 90.62 89 LEU A CA 1
ATOM 716 C C . LEU A 1 89 ? 24.739 -5.455 -17.264 1.00 90.62 89 LEU A C 1
ATOM 718 O O . LEU A 1 89 ? 24.309 -5.869 -18.340 1.00 90.62 89 LEU A O 1
ATOM 722 N N . LEU A 1 90 ? 25.801 -6.000 -16.673 1.00 91.31 90 LEU A N 1
ATOM 723 C CA . LEU A 1 90 ? 26.484 -7.177 -17.207 1.00 91.31 90 LEU A CA 1
ATOM 724 C C . LEU A 1 90 ? 25.640 -8.430 -16.961 1.00 91.31 90 LEU A C 1
ATOM 726 O O . LEU A 1 90 ? 25.258 -8.708 -15.825 1.00 91.31 90 LEU A O 1
ATOM 730 N N . LYS A 1 91 ? 25.410 -9.222 -18.012 1.00 90.50 91 LYS A N 1
ATOM 731 C CA . LYS A 1 91 ? 24.637 -10.472 -17.956 1.00 90.50 91 LYS A CA 1
ATOM 732 C C . LYS A 1 91 ? 25.191 -11.466 -16.936 1.00 90.50 91 LYS A C 1
ATOM 734 O O . LYS A 1 91 ? 24.421 -12.137 -16.265 1.00 90.50 91 LYS A O 1
ATOM 739 N N . GLU A 1 92 ? 26.512 -11.553 -16.805 1.00 89.69 92 GLU A N 1
ATOM 740 C CA . GLU A 1 92 ? 27.173 -12.425 -15.821 1.00 89.69 92 GLU A CA 1
ATOM 741 C C . GLU A 1 92 ? 26.809 -12.089 -14.365 1.00 89.69 92 GLU A C 1
ATOM 743 O O . GLU A 1 92 ? 26.816 -12.975 -13.516 1.00 89.69 92 GLU A O 1
ATOM 748 N N . ASN A 1 93 ? 26.434 -10.836 -14.094 1.00 87.31 93 ASN A N 1
ATOM 749 C CA . ASN A 1 93 ? 26.134 -10.325 -12.757 1.00 87.31 93 ASN A CA 1
ATOM 750 C C . ASN A 1 93 ? 24.639 -10.016 -12.575 1.00 87.31 93 ASN A C 1
ATOM 752 O O . ASN A 1 93 ? 24.261 -9.328 -11.629 1.00 87.31 93 ASN A O 1
ATOM 756 N N . SER A 1 94 ? 23.775 -10.423 -13.509 1.00 86.44 94 SER A N 1
ATOM 757 C CA . SER A 1 94 ? 22.356 -10.057 -13.504 1.00 86.44 94 SER A CA 1
ATOM 758 C C . SER A 1 94 ? 21.478 -11.182 -14.033 1.00 86.44 94 SER A C 1
ATOM 760 O O . SER A 1 94 ? 21.638 -11.634 -15.165 1.00 86.44 94 SER A O 1
ATOM 762 N N . ASP A 1 95 ? 20.496 -11.588 -13.229 1.00 87.50 95 ASP A N 1
ATOM 763 C CA . ASP A 1 95 ? 19.441 -12.493 -13.677 1.00 87.50 95 ASP A CA 1
ATOM 764 C C . ASP A 1 95 ? 18.411 -11.721 -14.513 1.00 87.50 95 ASP A C 1
ATOM 766 O O . ASP A 1 95 ? 17.845 -10.722 -14.067 1.00 87.50 95 ASP A O 1
ATOM 770 N N . ILE A 1 96 ? 18.150 -12.199 -15.729 1.00 87.88 96 ILE A N 1
ATOM 771 C CA . ILE A 1 96 ? 17.160 -11.621 -16.643 1.00 87.88 96 ILE A CA 1
ATOM 772 C C . ILE A 1 96 ? 15.742 -11.662 -16.076 1.00 87.88 96 ILE A C 1
ATOM 774 O O . ILE A 1 96 ? 14.946 -10.771 -16.361 1.00 87.88 96 ILE A O 1
ATOM 778 N N . ASN A 1 97 ? 15.427 -12.659 -15.248 1.00 86.00 97 ASN A N 1
ATOM 779 C CA . ASN A 1 97 ? 14.106 -12.782 -14.631 1.00 86.00 97 ASN A CA 1
ATOM 780 C C . ASN A 1 97 ? 13.839 -11.661 -13.619 1.00 86.00 97 ASN A C 1
ATOM 782 O O . ASN A 1 97 ? 12.687 -11.347 -13.332 1.00 86.00 97 ASN A O 1
ATOM 786 N N . ASN A 1 98 ? 14.905 -11.024 -13.135 1.00 89.00 98 ASN A N 1
ATOM 787 C CA . ASN A 1 98 ? 14.849 -9.925 -12.186 1.00 89.00 98 ASN A CA 1
ATOM 788 C C . ASN A 1 98 ? 14.815 -8.553 -12.869 1.00 89.00 98 ASN A C 1
ATOM 790 O O . ASN A 1 98 ? 14.738 -7.541 -12.179 1.00 89.00 98 ASN A O 1
ATOM 794 N N . LEU A 1 99 ? 14.881 -8.479 -14.201 1.00 92.69 99 LEU A N 1
ATOM 795 C CA . LEU A 1 99 ? 14.879 -7.219 -14.943 1.00 92.69 99 LEU A CA 1
ATOM 796 C C . LEU A 1 99 ? 13.585 -7.075 -15.739 1.00 92.69 99 LEU A C 1
ATOM 798 O O . LEU A 1 99 ? 13.265 -7.904 -16.591 1.00 92.69 99 LEU A O 1
ATOM 802 N N . ILE A 1 100 ? 12.846 -5.999 -15.469 1.00 94.50 100 ILE A N 1
ATOM 803 C CA . ILE A 1 100 ? 11.522 -5.769 -16.049 1.00 94.50 100 ILE A CA 1
ATOM 804 C C . ILE A 1 100 ? 11.449 -4.347 -16.586 1.00 94.50 100 ILE A C 1
ATOM 806 O O . ILE A 1 100 ? 11.760 -3.382 -15.889 1.00 94.50 100 ILE A O 1
ATOM 810 N N . ILE A 1 101 ? 10.976 -4.215 -17.818 1.00 95.69 101 ILE A N 1
ATOM 811 C CA . ILE A 1 101 ? 10.686 -2.936 -18.449 1.00 95.69 101 ILE A CA 1
ATOM 812 C C . ILE A 1 101 ? 9.171 -2.799 -18.595 1.00 95.69 101 ILE A C 1
ATOM 814 O O . ILE A 1 101 ? 8.540 -3.538 -19.350 1.00 95.69 101 ILE A O 1
ATOM 818 N N . GLY A 1 102 ? 8.583 -1.841 -17.882 1.00 95.06 102 GLY A N 1
ATOM 819 C CA . GLY A 1 102 ? 7.184 -1.461 -18.049 1.00 95.06 102 GLY A CA 1
ATOM 820 C C . GLY A 1 102 ? 7.035 -0.451 -19.180 1.00 95.06 102 GLY A C 1
ATOM 821 O O . GLY A 1 102 ? 7.737 0.551 -19.212 1.00 95.06 102 GLY A O 1
ATOM 822 N N . LYS A 1 103 ? 6.110 -0.686 -20.105 1.00 94.12 103 LYS A N 1
ATOM 823 C CA . LYS A 1 103 ? 5.748 0.260 -21.160 1.00 94.12 103 LYS A CA 1
ATOM 824 C C . LYS A 1 103 ? 4.324 0.742 -20.961 1.00 94.12 103 LYS A C 1
ATOM 826 O O . LYS A 1 103 ? 3.376 -0.036 -21.109 1.00 94.12 103 LYS A O 1
ATOM 831 N N . GLU A 1 104 ? 4.198 2.034 -20.701 1.00 92.75 104 GLU A N 1
ATOM 832 C CA . GLU A 1 104 ? 2.942 2.750 -20.531 1.00 92.75 104 GLU A CA 1
ATOM 833 C C . GLU A 1 104 ? 2.861 3.851 -21.593 1.00 92.75 104 GLU A C 1
ATOM 835 O O . GLU A 1 104 ? 3.518 4.886 -21.495 1.00 92.75 104 GLU A O 1
ATOM 840 N N . HIS A 1 105 ? 2.098 3.614 -22.663 1.00 87.56 105 HIS A N 1
ATOM 841 C CA . HIS A 1 105 ? 2.095 4.476 -23.853 1.00 87.56 105 HIS A CA 1
ATOM 842 C C . HIS A 1 105 ? 3.505 4.716 -24.434 1.00 87.56 105 HIS A C 1
ATOM 844 O O . HIS A 1 105 ? 4.113 3.794 -24.986 1.00 87.56 105 HIS A O 1
ATOM 850 N N . SER A 1 106 ? 3.988 5.958 -24.343 1.00 89.00 106 SER A N 1
ATOM 851 C CA . SER A 1 106 ? 5.299 6.412 -24.815 1.00 89.00 106 SER A CA 1
ATOM 852 C C . SER A 1 106 ? 6.327 6.500 -23.687 1.00 89.00 106 SER A C 1
ATOM 854 O O . SER A 1 106 ? 7.432 6.977 -23.926 1.00 89.00 106 SER A O 1
ATOM 856 N N . THR A 1 107 ? 5.965 6.074 -22.476 1.00 93.25 107 THR A N 1
ATOM 857 C CA . THR A 1 107 ? 6.848 6.063 -21.312 1.00 93.25 107 THR A CA 1
ATOM 858 C C . THR A 1 107 ? 7.330 4.643 -21.043 1.00 93.25 107 THR A C 1
ATOM 860 O O . THR A 1 107 ? 6.538 3.697 -21.007 1.00 93.25 107 THR A O 1
ATOM 863 N N . MET A 1 108 ? 8.633 4.503 -20.844 1.00 95.62 108 MET A N 1
ATOM 864 C CA . MET A 1 108 ? 9.298 3.275 -20.435 1.00 95.62 108 MET A CA 1
ATOM 865 C C . MET A 1 108 ? 9.746 3.431 -18.982 1.00 95.62 108 MET A C 1
ATOM 867 O O . MET A 1 108 ? 10.382 4.420 -18.631 1.00 95.62 108 MET A O 1
ATOM 871 N N . TYR A 1 109 ? 9.421 2.461 -18.140 1.00 95.19 109 TYR A N 1
ATOM 872 C CA . TYR A 1 109 ? 9.837 2.386 -16.747 1.00 95.19 109 TYR A CA 1
ATOM 873 C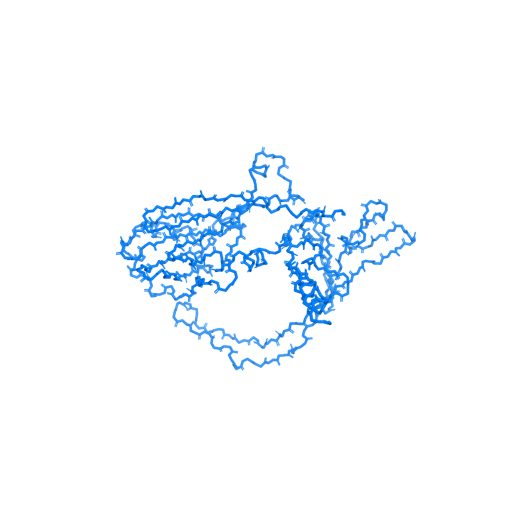 C . TYR A 1 109 ? 10.772 1.199 -16.559 1.00 95.19 109 TYR A C 1
ATOM 875 O O . TYR A 1 109 ? 10.507 0.110 -17.072 1.00 95.19 109 TYR A O 1
ATOM 883 N N . TYR A 1 110 ? 11.845 1.401 -15.803 1.00 95.19 110 TYR A N 1
ATOM 884 C CA . TYR A 1 110 ? 12.894 0.407 -15.614 1.00 95.19 110 TYR A CA 1
ATOM 885 C C . TYR A 1 110 ? 12.873 -0.107 -14.189 1.00 95.19 110 TYR A C 1
ATOM 887 O O . TYR A 1 110 ? 13.033 0.663 -13.238 1.00 95.19 110 TYR A O 1
ATOM 895 N N . TYR A 1 111 ? 12.700 -1.417 -14.051 1.00 92.94 111 TYR A N 1
ATOM 896 C CA . TYR A 1 111 ? 12.599 -2.062 -12.759 1.00 92.94 111 TYR A CA 1
ATOM 897 C C . TYR A 1 111 ? 13.609 -3.185 -12.601 1.00 92.94 111 TYR A C 1
ATOM 899 O O . TYR A 1 111 ? 13.887 -3.945 -13.530 1.00 92.94 111 TYR A O 1
ATOM 907 N N . GLN A 1 112 ? 14.097 -3.320 -11.376 1.00 90.75 112 GLN A N 1
ATOM 908 C CA . GLN A 1 112 ? 14.882 -4.464 -10.955 1.00 90.75 112 GLN A CA 1
ATOM 909 C C . GLN A 1 112 ? 14.220 -5.088 -9.738 1.00 90.75 112 GLN A C 1
ATOM 911 O O . GLN A 1 112 ? 14.021 -4.423 -8.727 1.00 90.75 112 GLN A O 1
ATOM 916 N N . VAL A 1 113 ? 13.904 -6.370 -9.816 1.00 86.88 113 VAL A N 1
ATOM 917 C CA . VAL A 1 113 ? 13.531 -7.134 -8.636 1.00 86.88 113 VAL A CA 1
ATOM 918 C C . VAL A 1 113 ? 14.803 -7.578 -7.923 1.00 86.88 113 VAL A C 1
ATOM 920 O O . VAL A 1 113 ? 15.711 -8.128 -8.543 1.00 86.88 113 VAL A O 1
ATOM 923 N N . LYS A 1 114 ? 14.880 -7.354 -6.614 1.00 81.44 114 LYS A N 1
ATOM 924 C CA . LYS A 1 114 ? 15.861 -8.017 -5.752 1.00 81.44 114 LYS A CA 1
ATOM 925 C C . LYS A 1 114 ? 15.125 -8.652 -4.592 1.00 81.44 114 LYS A C 1
ATOM 927 O O . LYS A 1 114 ? 14.360 -7.969 -3.916 1.00 81.44 114 LYS A O 1
ATOM 932 N N . ASN A 1 115 ? 15.369 -9.943 -4.385 1.00 76.00 115 ASN A N 1
ATOM 933 C CA . ASN A 1 115 ? 14.650 -10.780 -3.433 1.00 76.00 115 ASN A CA 1
ATOM 934 C C . ASN A 1 115 ? 13.136 -10.676 -3.657 1.00 76.00 115 ASN A C 1
ATOM 936 O O . ASN A 1 115 ? 12.588 -11.213 -4.614 1.00 76.00 115 ASN A O 1
ATOM 940 N N . ASP A 1 116 ? 12.476 -9.932 -2.787 1.00 74.12 116 ASP A N 1
ATOM 941 C CA . ASP A 1 116 ? 11.048 -9.763 -2.720 1.00 74.12 116 ASP A CA 1
ATOM 942 C C . ASP A 1 116 ? 10.633 -8.334 -3.104 1.00 74.12 116 ASP A C 1
ATOM 944 O O . ASP A 1 116 ? 9.459 -8.027 -3.162 1.00 74.12 116 ASP A O 1
ATOM 948 N N . THR A 1 117 ? 11.562 -7.443 -3.438 1.00 76.31 117 THR A N 1
ATOM 949 C CA . THR A 1 117 ? 11.266 -6.026 -3.652 1.00 76.31 117 THR A CA 1
ATOM 950 C C . THR A 1 117 ? 11.474 -5.627 -5.112 1.00 76.31 117 THR A C 1
ATOM 952 O O . THR A 1 117 ? 12.512 -5.898 -5.714 1.00 76.31 117 THR A O 1
ATOM 955 N N . LEU A 1 118 ? 10.483 -4.948 -5.692 1.00 84.50 118 LEU A N 1
ATOM 956 C CA . LEU A 1 118 ? 10.555 -4.298 -6.996 1.00 84.50 118 LEU A CA 1
ATOM 957 C C . LEU A 1 118 ? 11.136 -2.892 -6.824 1.00 84.50 118 LEU A C 1
ATOM 959 O O . LEU A 1 118 ? 10.485 -2.008 -6.266 1.00 84.50 118 LEU A O 1
ATOM 963 N N . PHE A 1 119 ? 12.342 -2.670 -7.331 1.00 87.81 119 PHE A N 1
ATOM 964 C CA . PHE A 1 119 ? 13.015 -1.375 -7.318 1.00 87.81 119 PHE A CA 1
ATOM 965 C C . PHE A 1 119 ? 12.778 -0.609 -8.613 1.00 87.81 119 PHE A C 1
ATOM 967 O O . PHE A 1 119 ? 12.850 -1.180 -9.700 1.00 87.81 119 PHE A O 1
ATOM 974 N N . CYS A 1 120 ? 12.551 0.699 -8.499 1.00 90.81 120 CYS A N 1
ATOM 975 C CA . CYS A 1 120 ? 12.497 1.617 -9.630 1.00 90.81 120 CYS A CA 1
ATOM 976 C C . CYS A 1 120 ? 13.892 2.188 -9.911 1.00 90.81 120 CYS A C 1
ATOM 978 O O . CYS A 1 120 ? 14.446 2.931 -9.097 1.00 90.81 120 CYS A O 1
ATOM 980 N N . LEU A 1 121 ? 14.445 1.863 -11.079 1.00 92.00 121 LEU A N 1
ATOM 981 C CA . LEU A 1 121 ? 15.726 2.391 -11.561 1.00 92.00 121 LEU A CA 1
ATOM 982 C C . LEU A 1 121 ? 15.556 3.773 -12.205 1.00 92.00 121 LEU A C 1
ATOM 984 O O . LEU A 1 121 ? 16.434 4.626 -12.118 1.00 92.00 121 LEU A O 1
ATOM 988 N N . GLY A 1 122 ? 14.402 4.015 -12.827 1.00 92.06 122 GLY A N 1
ATOM 989 C CA . GLY A 1 122 ? 14.122 5.259 -13.529 1.00 92.06 122 GLY A CA 1
ATOM 990 C C . GLY A 1 122 ? 13.000 5.114 -14.549 1.00 92.06 122 GLY A C 1
ATOM 991 O O . GLY A 1 122 ? 12.345 4.071 -14.638 1.00 92.06 122 GLY A O 1
ATOM 992 N N . HIS A 1 123 ? 12.787 6.167 -15.330 1.00 94.12 123 HIS A N 1
ATOM 993 C CA . HIS A 1 123 ? 11.856 6.150 -16.451 1.00 94.12 123 HIS A CA 1
ATOM 994 C C . HIS A 1 123 ? 12.265 7.134 -17.544 1.00 94.12 123 HIS A C 1
ATOM 996 O O . HIS A 1 123 ? 12.946 8.128 -17.290 1.00 94.12 123 HIS A O 1
ATOM 1002 N N . GLU A 1 124 ? 11.805 6.876 -18.760 1.00 94.56 124 GLU A N 1
ATOM 1003 C CA . GLU A 1 124 ? 12.003 7.764 -19.897 1.00 94.56 124 GLU A CA 1
ATOM 1004 C C . GLU A 1 124 ? 10.745 7.884 -20.749 1.00 94.56 124 GLU A C 1
ATOM 1006 O O . GLU A 1 124 ? 9.917 6.980 -20.811 1.00 94.56 124 GLU A O 1
ATOM 1011 N N . ASN A 1 125 ? 10.605 9.018 -21.419 1.00 93.69 125 ASN A N 1
ATOM 1012 C CA . ASN A 1 125 ? 9.606 9.279 -22.446 1.00 93.69 125 ASN A CA 1
ATOM 1013 C C . ASN A 1 125 ? 10.246 10.194 -23.519 1.00 93.69 125 ASN A C 1
ATOM 1015 O O . ASN A 1 125 ? 11.411 10.569 -23.375 1.00 93.69 125 ASN A O 1
ATOM 1019 N N . PRO A 1 126 ? 9.536 10.610 -24.588 1.00 94.56 126 PRO A N 1
ATOM 1020 C CA . PRO A 1 126 ? 10.142 11.390 -25.672 1.00 94.56 126 PRO A CA 1
ATOM 1021 C C . PRO A 1 126 ? 10.803 12.717 -25.265 1.00 94.56 126 PRO A C 1
ATOM 1023 O O . PRO A 1 126 ? 11.578 13.264 -26.045 1.00 94.56 126 PRO A O 1
ATOM 1026 N N . ILE A 1 127 ? 10.474 13.261 -24.091 1.00 94.00 127 ILE A N 1
ATOM 1027 C CA . ILE A 1 127 ? 10.942 14.574 -23.627 1.00 94.00 127 ILE A CA 1
ATOM 1028 C C . ILE A 1 127 ? 11.654 14.525 -22.271 1.00 94.00 127 ILE A C 1
ATOM 1030 O O . ILE A 1 127 ? 12.118 15.555 -21.789 1.00 94.00 127 ILE A O 1
ATOM 1034 N N . THR A 1 128 ? 11.709 13.373 -21.607 1.00 91.06 128 THR A N 1
ATOM 1035 C CA . THR A 1 128 ? 12.216 13.258 -20.236 1.00 91.06 128 THR A CA 1
ATOM 1036 C C . THR A 1 128 ? 12.982 11.962 -20.060 1.00 91.06 128 THR A C 1
ATOM 1038 O O . THR A 1 128 ? 12.523 10.903 -20.474 1.00 91.06 128 THR A O 1
ATOM 1041 N N . LEU A 1 129 ? 14.126 12.064 -19.390 1.00 92.81 129 LEU A N 1
ATOM 1042 C CA . LEU A 1 129 ? 14.955 10.948 -18.964 1.00 92.81 129 LEU A CA 1
ATOM 1043 C C . LEU A 1 129 ? 15.248 11.135 -17.474 1.00 92.81 129 LEU A C 1
ATOM 1045 O O . LEU A 1 129 ? 15.869 12.126 -17.089 1.00 92.81 129 LEU A O 1
ATOM 1049 N N . MET A 1 130 ? 14.767 10.217 -16.640 1.00 90.75 130 MET A N 1
ATOM 1050 C CA . MET A 1 130 ? 14.947 10.243 -15.192 1.00 90.75 130 MET A CA 1
ATOM 1051 C C . MET A 1 130 ? 15.644 8.963 -14.737 1.00 90.75 130 MET A C 1
ATOM 1053 O O . MET A 1 130 ? 15.148 7.863 -14.973 1.00 90.75 130 MET A O 1
ATOM 1057 N N . HIS A 1 131 ? 16.764 9.123 -14.038 1.00 92.00 131 HIS A N 1
ATOM 1058 C CA . HIS A 1 131 ? 17.551 8.031 -13.475 1.00 92.00 131 HIS A CA 1
ATOM 1059 C C . HIS A 1 131 ? 17.700 8.221 -11.963 1.00 92.00 131 HIS A C 1
ATOM 1061 O O . HIS A 1 131 ? 18.071 9.301 -11.495 1.00 92.00 131 HIS A O 1
ATOM 1067 N N . ASN A 1 132 ? 17.410 7.163 -11.209 1.00 84.69 132 ASN A N 1
ATOM 1068 C CA . ASN A 1 132 ? 17.556 7.141 -9.763 1.00 84.69 132 ASN A CA 1
ATOM 1069 C C . ASN A 1 132 ? 18.959 6.651 -9.410 1.00 84.69 132 ASN A C 1
ATOM 1071 O O . ASN A 1 132 ? 19.280 5.480 -9.592 1.00 84.69 132 ASN A O 1
ATOM 1075 N N . THR A 1 133 ? 19.772 7.535 -8.832 1.00 81.19 133 THR A N 1
ATOM 1076 C CA . THR A 1 133 ? 21.132 7.197 -8.375 1.00 81.19 133 THR A CA 1
ATOM 1077 C C . THR A 1 133 ? 21.144 6.084 -7.329 1.00 81.19 133 THR A C 1
ATOM 1079 O O . THR A 1 133 ? 22.082 5.293 -7.266 1.00 81.19 133 THR A O 1
ATOM 1082 N N . ILE A 1 134 ? 20.096 6.021 -6.508 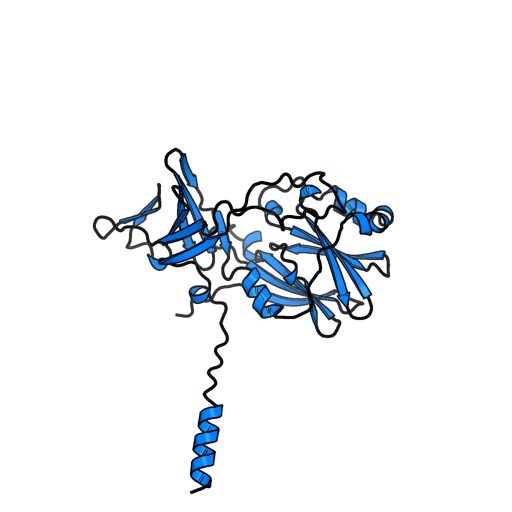1.00 80.94 134 ILE A N 1
ATOM 1083 C CA . ILE A 1 134 ? 19.802 4.907 -5.614 1.00 80.94 134 ILE A CA 1
ATOM 1084 C C . ILE A 1 134 ? 18.426 4.382 -6.028 1.00 80.94 134 ILE A C 1
ATOM 1086 O O . ILE A 1 134 ? 17.450 5.129 -5.898 1.00 80.94 134 ILE A O 1
ATOM 1090 N N . PRO A 1 135 ? 18.320 3.134 -6.521 1.00 85.19 135 PRO A N 1
ATOM 1091 C CA . PRO A 1 135 ? 17.030 2.535 -6.818 1.00 85.19 135 PRO A CA 1
ATOM 1092 C C . PRO A 1 135 ? 16.139 2.572 -5.584 1.00 85.19 135 PRO A C 1
ATOM 1094 O O . PRO A 1 135 ? 16.533 2.085 -4.523 1.00 85.19 135 PRO A O 1
ATOM 1097 N N . PHE A 1 136 ? 14.945 3.145 -5.711 1.00 78.00 136 PHE A N 1
ATOM 1098 C CA . PHE A 1 136 ? 14.011 3.193 -4.594 1.00 78.00 136 PHE A CA 1
ATOM 1099 C C . PHE A 1 136 ? 13.017 2.028 -4.678 1.00 78.00 136 PHE A C 1
ATOM 1101 O O . PHE A 1 136 ? 12.610 1.636 -5.779 1.00 78.00 136 PHE A O 1
ATOM 1108 N N . PRO A 1 137 ? 12.630 1.453 -3.533 1.00 78.25 137 PRO A N 1
ATOM 1109 C CA . PRO A 1 137 ? 11.669 0.363 -3.476 1.00 78.25 137 PRO A CA 1
ATOM 1110 C C . PRO A 1 137 ? 10.287 0.884 -3.883 1.00 78.25 137 PRO A C 1
ATOM 1112 O O . PRO A 1 137 ? 9.740 1.781 -3.246 1.00 78.25 137 PRO A O 1
ATOM 1115 N N . LEU A 1 138 ? 9.732 0.340 -4.964 1.00 77.94 138 LEU A N 1
ATOM 1116 C CA . LEU A 1 138 ? 8.403 0.694 -5.461 1.00 77.94 138 LEU A CA 1
ATOM 1117 C C . LEU A 1 138 ? 7.320 -0.197 -4.848 1.00 77.94 138 LEU A C 1
ATOM 1119 O O . LEU A 1 138 ? 6.227 0.270 -4.542 1.00 77.94 138 LEU A O 1
ATOM 1123 N N . MET A 1 139 ? 7.609 -1.491 -4.700 1.00 75.44 139 MET A N 1
ATOM 1124 C CA . MET A 1 139 ? 6.662 -2.477 -4.185 1.00 75.44 139 MET A CA 1
ATOM 1125 C C . MET A 1 139 ? 7.408 -3.633 -3.531 1.00 75.44 139 MET A C 1
ATOM 1127 O O . MET A 1 139 ? 8.401 -4.099 -4.079 1.00 75.44 139 MET A O 1
ATOM 1131 N N . ILE A 1 140 ? 6.906 -4.122 -2.401 1.00 73.19 140 ILE A N 1
ATOM 1132 C CA . ILE A 1 140 ? 7.421 -5.325 -1.741 1.00 73.19 140 ILE A CA 1
ATOM 1133 C C . ILE A 1 140 ? 6.434 -6.458 -1.993 1.00 73.19 140 ILE A C 1
ATOM 1135 O O . ILE A 1 140 ? 5.219 -6.286 -1.882 1.00 73.19 140 ILE A O 1
ATOM 1139 N N . LEU A 1 141 ? 6.974 -7.585 -2.424 1.00 69.19 141 LEU A N 1
ATOM 1140 C CA . LEU A 1 141 ? 6.299 -8.808 -2.795 1.00 69.19 141 LEU A CA 1
ATOM 1141 C C . LEU A 1 141 ? 6.445 -9.819 -1.649 1.00 69.19 141 LEU A C 1
ATOM 1143 O O . LEU A 1 141 ? 7.465 -9.865 -0.986 1.00 69.19 141 LEU A O 1
ATOM 1147 N N . PRO A 1 142 ? 5.449 -10.668 -1.414 1.00 64.81 142 PRO A N 1
ATOM 1148 C CA . PRO A 1 142 ? 4.122 -10.531 -1.976 1.00 64.81 142 PRO A CA 1
ATOM 1149 C C . PRO A 1 142 ? 3.456 -9.225 -1.538 1.00 64.81 142 PRO A C 1
ATOM 1151 O O . PRO A 1 142 ? 3.619 -8.789 -0.400 1.00 64.81 142 PRO A O 1
ATOM 1154 N N . CYS A 1 143 ? 2.730 -8.592 -2.468 1.00 67.69 143 CYS A N 1
ATOM 1155 C CA . CYS A 1 143 ? 2.065 -7.320 -2.206 1.00 67.69 143 CYS A CA 1
ATOM 1156 C C . CYS A 1 143 ? 1.264 -7.433 -0.903 1.00 67.69 143 CYS A C 1
ATOM 1158 O O . CYS A 1 143 ? 0.589 -8.447 -0.700 1.00 67.69 143 CYS A O 1
ATOM 1160 N N . ILE A 1 144 ? 1.336 -6.423 -0.032 1.00 73.06 144 ILE A N 1
ATOM 1161 C CA . ILE A 1 144 ? 0.636 -6.406 1.264 1.00 73.06 144 ILE A CA 1
ATOM 1162 C C . ILE A 1 144 ? -0.833 -6.830 1.101 1.00 73.06 144 ILE A C 1
ATOM 1164 O O . ILE A 1 144 ? -1.337 -7.645 1.874 1.00 73.06 144 ILE A O 1
ATOM 1168 N N . ASP A 1 145 ? -1.474 -6.379 0.028 1.00 70.12 145 ASP A N 1
ATOM 1169 C CA . ASP A 1 145 ? -2.831 -6.747 -0.366 1.00 70.12 145 ASP A CA 1
ATOM 1170 C C . ASP A 1 145 ? -3.065 -8.255 -0.473 1.00 70.12 145 ASP A C 1
ATOM 1172 O O . ASP A 1 145 ? -4.108 -8.753 -0.055 1.00 70.12 145 ASP A O 1
ATOM 1176 N N . SER A 1 146 ? -2.107 -8.996 -1.027 1.00 68.88 146 SER A N 1
ATOM 1177 C CA . SER A 1 146 ? -2.197 -10.449 -1.161 1.00 68.88 146 SER A CA 1
ATOM 1178 C C . SER A 1 146 ? -2.048 -11.138 0.199 1.00 68.88 146 SER A C 1
ATOM 1180 O O . SER A 1 146 ? -2.857 -12.004 0.534 1.00 68.88 146 SER A O 1
ATOM 1182 N N . VAL A 1 147 ? -1.097 -10.706 1.040 1.00 72.69 147 VAL A N 1
ATOM 1183 C CA . VAL A 1 147 ? -0.946 -11.217 2.417 1.00 72.69 147 VAL A CA 1
ATOM 1184 C C . VAL A 1 147 ? -2.243 -11.015 3.197 1.00 72.69 147 VAL A C 1
ATOM 1186 O O . VAL A 1 147 ? -2.727 -11.932 3.866 1.00 72.69 147 VAL A O 1
ATOM 1189 N N . LEU A 1 148 ? -2.837 -9.828 3.067 1.00 78.19 148 LEU A N 1
ATOM 1190 C CA . LEU A 1 148 ? -4.132 -9.516 3.653 1.00 78.19 148 LEU A CA 1
ATOM 1191 C C . LEU A 1 148 ? -5.246 -10.366 3.050 1.00 78.19 148 LEU A C 1
ATOM 1193 O O . LEU A 1 148 ? -6.066 -10.870 3.804 1.00 78.19 148 LEU A O 1
ATOM 1197 N N . GLN A 1 149 ? -5.271 -10.605 1.739 1.00 75.44 149 GLN A N 1
ATOM 1198 C CA . GLN A 1 149 ? -6.270 -11.477 1.119 1.00 75.44 149 GLN A CA 1
ATOM 1199 C C . GLN A 1 149 ? -6.232 -12.902 1.687 1.00 75.44 149 GLN A C 1
ATOM 1201 O O . GLN A 1 149 ? -7.290 -13.477 1.924 1.00 75.44 149 GLN A O 1
ATOM 1206 N N . VAL A 1 150 ? -5.050 -13.463 1.954 1.00 76.94 150 VAL A N 1
ATOM 1207 C CA . VAL A 1 150 ? -4.938 -14.800 2.562 1.00 76.94 150 VAL A CA 1
ATOM 1208 C C . VAL A 1 150 ? -5.297 -14.802 4.045 1.00 76.94 150 VAL A C 1
ATOM 1210 O O . VAL A 1 150 ? -6.006 -15.703 4.485 1.00 76.94 150 VAL A O 1
ATOM 1213 N N . LYS A 1 151 ? -4.850 -13.807 4.822 1.00 78.38 151 LYS A N 1
ATOM 1214 C CA . LYS A 1 151 ? -5.130 -13.753 6.269 1.00 78.38 151 LYS A CA 1
ATOM 1215 C C . LYS A 1 151 ? -6.576 -13.349 6.594 1.00 78.38 151 LYS A C 1
ATOM 1217 O O . LYS A 1 151 ? -7.195 -13.916 7.496 1.00 78.38 151 LYS A O 1
ATOM 1222 N N . CYS A 1 152 ? -7.107 -12.372 5.865 1.00 80.75 152 CYS A N 1
ATOM 1223 C CA . CYS A 1 152 ? -8.446 -11.816 6.055 1.00 80.75 152 CYS A CA 1
ATOM 1224 C C . CYS A 1 152 ? -9.509 -12.616 5.284 1.00 80.75 152 CYS A C 1
ATOM 1226 O O . CYS A 1 152 ? -10.601 -12.837 5.797 1.00 80.75 152 CYS A O 1
ATOM 1228 N N . GLY A 1 153 ? -9.214 -13.112 4.077 1.00 78.62 153 GLY A N 1
ATOM 1229 C CA . GLY A 1 153 ? -10.177 -13.878 3.282 1.00 78.62 153 GLY A CA 1
ATOM 1230 C C . GLY A 1 153 ? -11.481 -13.106 3.043 1.00 78.62 153 GLY A C 1
ATOM 1231 O O . GLY A 1 153 ? -11.467 -12.004 2.499 1.00 78.62 153 GLY A O 1
ATOM 1232 N N . THR A 1 154 ? -12.612 -13.691 3.448 1.00 76.56 154 THR A N 1
ATOM 1233 C CA . THR A 1 154 ? -13.957 -13.089 3.352 1.00 76.56 154 THR A CA 1
ATOM 1234 C C . THR A 1 154 ? -14.463 -12.513 4.681 1.00 76.56 154 THR A C 1
ATOM 1236 O O . THR A 1 154 ? -15.669 -12.311 4.830 1.00 76.56 154 THR A O 1
ATOM 1239 N N . LYS A 1 155 ? -13.583 -12.315 5.672 1.00 85.88 155 LYS A N 1
ATOM 1240 C CA . LYS A 1 155 ? -13.953 -11.810 7.004 1.00 85.88 155 LYS A CA 1
ATOM 1241 C C . LYS A 1 155 ? -14.468 -10.372 6.927 1.00 85.88 155 LYS A C 1
ATOM 1243 O O . LYS A 1 155 ? -14.153 -9.627 5.996 1.00 85.88 155 LYS A O 1
ATOM 1248 N N . GLU A 1 156 ? -15.277 -9.972 7.909 1.00 82.56 156 GLU A N 1
ATOM 1249 C CA . GLU A 1 156 ? -15.791 -8.603 7.959 1.00 82.56 156 GLU A CA 1
ATOM 1250 C C . GLU A 1 156 ? -14.652 -7.635 8.285 1.00 82.56 156 GLU A C 1
ATOM 1252 O O . GLU A 1 156 ? -14.098 -7.656 9.381 1.00 82.56 156 GLU A O 1
ATOM 1257 N N . SER A 1 157 ? -14.306 -6.786 7.321 1.00 87.12 157 SER A N 1
ATOM 1258 C CA . SER A 1 157 ? -13.263 -5.773 7.462 1.00 87.12 157 SER A CA 1
ATOM 1259 C C . SER A 1 157 ? -13.833 -4.396 7.799 1.00 87.12 157 SER A C 1
ATOM 1261 O O . SER A 1 157 ? -15.034 -4.136 7.674 1.00 87.12 157 SER A O 1
ATOM 1263 N N . MET A 1 158 ? -12.936 -3.460 8.099 1.00 90.75 158 MET A N 1
ATOM 1264 C CA . MET A 1 158 ? -13.261 -2.043 8.247 1.00 90.75 158 MET A CA 1
ATOM 1265 C C . MET A 1 158 ? -14.095 -1.467 7.086 1.00 90.75 158 MET A C 1
ATOM 1267 O O . MET A 1 158 ? -13.846 -1.708 5.893 1.00 90.75 158 MET A O 1
ATOM 1271 N N . LYS A 1 159 ? -15.071 -0.630 7.447 1.00 88.12 159 LYS A N 1
ATOM 1272 C CA . LYS A 1 159 ? -15.898 0.160 6.527 1.00 88.12 159 LYS A CA 1
ATOM 1273 C C . LYS A 1 159 ? -15.481 1.619 6.625 1.00 88.12 159 LYS A C 1
ATOM 1275 O O . LYS A 1 159 ? -15.521 2.188 7.713 1.00 88.12 159 LYS A O 1
ATOM 1280 N N . LEU A 1 160 ? -15.080 2.205 5.498 1.00 87.00 160 LEU A N 1
ATOM 1281 C CA . LEU A 1 160 ? -14.791 3.634 5.412 1.00 87.00 160 LEU A CA 1
ATOM 1282 C C . LEU A 1 160 ? -16.079 4.413 5.689 1.00 87.00 160 LEU A C 1
ATOM 1284 O O . LEU A 1 160 ? -17.135 4.088 5.142 1.00 87.00 160 LEU A O 1
ATOM 1288 N N . VAL A 1 161 ? -15.985 5.411 6.553 1.00 87.06 161 VAL A N 1
ATOM 1289 C CA . VAL A 1 161 ? -17.098 6.269 6.949 1.00 87.06 161 VAL A CA 1
ATOM 1290 C C . VAL A 1 161 ? -16.701 7.723 6.818 1.00 87.06 161 VAL A C 1
ATOM 1292 O O . VAL A 1 161 ? -15.546 8.062 6.556 1.00 87.06 161 VAL A O 1
ATOM 1295 N N . ASN A 1 162 ? -17.684 8.592 6.991 1.00 82.88 162 ASN A N 1
ATOM 1296 C CA . ASN A 1 162 ? -17.437 9.999 6.896 1.00 82.88 162 ASN A CA 1
ATOM 1297 C C . ASN A 1 162 ? -16.864 10.580 8.189 1.00 82.88 162 ASN A C 1
ATOM 1299 O O . ASN A 1 162 ? -17.426 10.365 9.258 1.00 82.88 162 ASN A O 1
ATOM 1303 N N . VAL A 1 163 ? -15.781 11.350 8.087 1.00 80.38 163 VAL A N 1
ATOM 1304 C CA . VAL A 1 163 ? -15.116 11.950 9.253 1.00 80.38 163 VAL A CA 1
ATOM 1305 C C . VAL A 1 163 ? -16.055 12.938 9.983 1.00 80.38 163 VAL A C 1
ATOM 1307 O O . VAL A 1 163 ? -16.079 12.936 11.218 1.00 80.38 163 VAL A O 1
ATOM 1310 N N . ARG A 1 164 ? -16.959 13.637 9.255 1.00 83.38 164 ARG A N 1
ATOM 1311 C CA . ARG A 1 164 ? -17.921 14.621 9.823 1.00 83.38 164 ARG A CA 1
ATOM 1312 C C . ARG A 1 164 ? -18.749 14.006 10.939 1.00 83.38 164 ARG A C 1
ATOM 1314 O O . ARG A 1 164 ? -19.036 14.661 11.940 1.00 83.38 164 ARG A O 1
ATOM 1321 N N . ASP A 1 165 ? -19.134 12.750 10.743 1.00 84.25 165 ASP A N 1
ATOM 1322 C CA . ASP A 1 165 ? -20.048 12.018 11.616 1.00 84.25 165 ASP A CA 1
ATOM 1323 C C . ASP A 1 165 ? -19.420 11.734 12.992 1.00 84.25 165 ASP A C 1
ATOM 1325 O O . ASP A 1 165 ? -20.124 11.407 13.945 1.00 84.25 165 ASP A O 1
ATOM 1329 N N . TYR A 1 166 ? -18.100 11.901 13.116 1.00 81.38 166 TYR A N 1
ATOM 1330 C CA . TYR A 1 166 ? -17.331 11.644 14.333 1.00 81.38 166 TYR A CA 1
ATOM 1331 C C . TYR A 1 166 ? -16.705 12.904 14.924 1.00 81.38 166 TYR A C 1
ATOM 1333 O O . TYR A 1 166 ? -16.066 12.839 15.977 1.00 81.38 166 TYR A O 1
ATOM 1341 N N . MET A 1 167 ? -16.950 14.072 14.325 1.00 78.50 167 MET A N 1
ATOM 1342 C CA . MET A 1 167 ? -16.396 15.333 14.811 1.00 78.50 167 MET A CA 1
ATOM 1343 C C . MET A 1 167 ? -16.846 15.692 16.228 1.00 78.50 167 MET A C 1
ATOM 1345 O O . MET A 1 167 ? -16.107 16.350 16.960 1.00 78.50 167 MET A O 1
ATOM 1349 N N . GLU A 1 168 ? -18.025 15.246 16.662 1.00 83.44 168 GLU A N 1
ATOM 1350 C CA . GLU A 1 168 ? -18.453 15.418 18.053 1.00 83.44 168 GLU A CA 1
ATOM 1351 C C . GLU A 1 168 ? -17.623 14.598 19.044 1.00 83.44 168 GLU A C 1
ATOM 1353 O O . GLU A 1 168 ? -17.370 15.064 20.154 1.00 83.44 168 GLU A O 1
ATOM 1358 N N . LEU A 1 169 ? -17.201 13.389 18.662 1.00 81.50 169 LEU A N 1
ATOM 1359 C CA . LEU A 1 169 ? -16.332 12.546 19.484 1.00 81.50 169 LEU A CA 1
ATOM 1360 C C . LEU A 1 169 ? -14.934 13.169 19.572 1.00 81.50 169 LEU A C 1
ATOM 1362 O O . LEU A 1 169 ? -14.394 13.333 20.666 1.00 81.50 169 LEU A O 1
ATOM 1366 N N . VAL A 1 170 ? -14.399 13.608 18.427 1.00 77.88 170 VAL A N 1
ATOM 1367 C CA . VAL A 1 170 ? -13.115 14.322 18.341 1.00 77.88 170 VAL A CA 1
ATOM 1368 C C . VAL A 1 170 ? -13.113 15.555 19.245 1.00 77.88 170 VAL A C 1
ATOM 1370 O O . VAL A 1 170 ? -12.183 15.771 20.014 1.00 77.88 170 VAL A O 1
ATOM 1373 N N . LYS A 1 171 ? -14.180 16.362 19.215 1.00 80.31 171 LYS A N 1
ATOM 1374 C CA . LYS A 1 171 ? -14.277 17.585 20.027 1.00 80.31 171 LYS A CA 1
ATOM 1375 C C . LYS A 1 171 ? -14.321 17.329 21.534 1.00 80.31 171 LYS A C 1
ATOM 1377 O O . LYS A 1 171 ? -14.005 18.244 22.295 1.00 80.31 171 LYS A O 1
ATOM 1382 N N . ARG A 1 172 ? -14.714 16.133 21.967 1.00 85.31 172 ARG A N 1
ATOM 1383 C CA . ARG A 1 172 ? -14.843 15.781 23.387 1.00 85.31 172 ARG A CA 1
ATOM 1384 C C . ARG A 1 172 ? -13.585 15.147 23.964 1.00 85.31 172 ARG A C 1
ATOM 1386 O O . ARG A 1 172 ? -13.303 15.350 25.141 1.00 85.31 172 ARG A O 1
ATOM 1393 N N . ASN A 1 173 ? -12.824 14.413 23.157 1.00 88.81 173 ASN A N 1
ATOM 1394 C CA . ASN A 1 173 ? -11.662 13.676 23.635 1.00 88.81 173 ASN A CA 1
ATOM 1395 C C . ASN A 1 173 ? -10.349 14.409 23.313 1.00 88.81 173 ASN A C 1
ATOM 1397 O O . ASN A 1 173 ? -9.917 14.459 22.163 1.00 88.81 173 ASN A O 1
ATOM 1401 N N . GLU A 1 174 ? -9.686 14.935 24.345 1.00 89.19 174 GLU A N 1
ATOM 1402 C CA . GLU A 1 174 ? -8.426 15.679 24.197 1.00 89.19 174 GLU A CA 1
ATOM 1403 C C . GLU A 1 174 ? -7.295 14.850 23.571 1.00 89.19 174 GLU A C 1
ATOM 1405 O O . GLU A 1 174 ? -6.542 15.382 22.763 1.00 89.19 174 GLU A O 1
ATOM 1410 N N . LYS A 1 175 ? -7.217 13.537 23.839 1.00 90.06 175 LYS A N 1
ATOM 1411 C CA . LYS A 1 175 ? -6.185 12.683 23.224 1.00 90.06 175 LYS A CA 1
ATOM 1412 C C . LYS A 1 175 ? -6.365 12.560 21.714 1.00 90.06 175 LYS A C 1
ATOM 1414 O O . LYS A 1 175 ? -5.385 12.524 20.980 1.00 90.06 175 LYS A O 1
ATOM 1419 N N . ILE A 1 176 ? -7.613 12.498 21.247 1.00 90.25 176 ILE A N 1
ATOM 1420 C CA . ILE A 1 176 ? -7.903 12.431 19.809 1.00 90.25 176 ILE A CA 1
ATOM 1421 C C . ILE A 1 176 ? -7.535 13.761 19.141 1.00 90.25 176 ILE A C 1
ATOM 1423 O O . ILE A 1 176 ? -6.950 13.753 18.061 1.00 90.25 176 ILE A O 1
ATOM 1427 N N . LYS A 1 177 ? -7.829 14.900 19.785 1.00 90.50 177 LYS A N 1
ATOM 1428 C CA . LYS A 1 177 ? -7.424 16.224 19.277 1.00 90.50 177 LYS A CA 1
ATOM 1429 C C . LYS A 1 177 ? -5.913 16.366 19.185 1.00 90.50 177 LYS A C 1
ATOM 1431 O O . LYS A 1 177 ? -5.416 16.845 18.171 1.00 90.50 177 LYS A O 1
ATOM 1436 N N . GLU A 1 178 ? -5.208 15.968 20.240 1.00 91.50 178 GLU A N 1
ATOM 1437 C CA . GLU A 1 178 ? -3.750 16.016 20.289 1.00 91.50 178 GLU A CA 1
ATOM 1438 C C . GLU A 1 178 ? -3.161 15.186 19.144 1.00 91.50 178 GLU A C 1
ATOM 1440 O O . GLU A 1 178 ? -2.372 15.706 18.358 1.00 91.50 178 GLU A O 1
ATOM 1445 N N . TRP A 1 179 ? -3.638 13.950 18.969 1.00 92.69 179 TRP A N 1
ATOM 1446 C CA . TRP A 1 179 ? -3.217 13.088 17.866 1.00 92.69 179 TRP A CA 1
ATOM 1447 C C . TRP A 1 179 ? -3.464 13.737 16.497 1.00 92.69 179 TRP A C 1
ATOM 1449 O O . TRP A 1 179 ? -2.540 13.843 15.697 1.00 92.69 179 TRP A O 1
ATOM 1459 N N . LEU A 1 180 ? -4.674 14.252 16.246 1.00 90.56 180 LEU A N 1
ATOM 1460 C CA . LEU A 1 180 ? -5.027 14.890 14.971 1.00 90.56 180 LEU A CA 1
ATOM 1461 C C . LEU A 1 180 ? -4.184 16.127 14.652 1.00 90.56 180 LEU A C 1
ATOM 1463 O O . LEU A 1 180 ? -3.947 16.401 13.481 1.00 90.56 180 LEU A O 1
ATOM 1467 N N . SER A 1 181 ? -3.706 16.860 15.660 1.00 90.94 181 SER A N 1
ATOM 1468 C CA . SER A 1 181 ? -2.907 18.069 15.429 1.00 90.94 181 SER A CA 1
ATOM 1469 C C . SER A 1 181 ? -1.552 17.800 14.760 1.00 90.94 181 SER A C 1
ATOM 1471 O O . SER A 1 181 ? -0.987 18.707 14.156 1.00 90.94 181 SER A O 1
ATOM 1473 N N . GLY A 1 182 ? -1.046 16.562 14.838 1.00 89.81 182 GLY A N 1
ATOM 1474 C CA . GLY A 1 182 ? 0.168 16.126 14.144 1.00 89.81 182 GLY A CA 1
ATOM 1475 C C . GLY A 1 182 ? -0.078 15.411 12.810 1.00 89.81 182 GLY A C 1
ATOM 1476 O O . GLY A 1 182 ? 0.889 15.005 12.161 1.00 89.81 182 GLY A O 1
ATOM 1477 N N . MET A 1 183 ? -1.337 15.222 12.404 1.00 90.81 183 MET A N 1
ATOM 1478 C CA . MET A 1 183 ? -1.720 14.376 11.267 1.00 90.81 183 MET A CA 1
ATOM 1479 C C . MET A 1 183 ? -2.137 15.193 10.047 1.00 90.81 183 MET A C 1
ATOM 1481 O O . MET A 1 183 ? -2.748 16.250 10.162 1.00 90.81 183 MET A O 1
ATOM 1485 N N . ASN A 1 184 ? -1.803 14.688 8.863 1.00 88.12 184 ASN A N 1
ATOM 1486 C CA . ASN A 1 184 ? -2.164 15.281 7.586 1.00 88.12 184 ASN A CA 1
ATOM 1487 C C . ASN A 1 184 ? -3.666 15.115 7.309 1.00 88.12 184 ASN A C 1
ATOM 1489 O O . ASN A 1 184 ? -4.132 14.035 6.953 1.00 88.12 184 ASN A O 1
ATOM 1493 N N . GLU A 1 185 ? -4.420 16.204 7.439 1.00 84.12 185 GLU A N 1
ATOM 1494 C CA . GLU A 1 185 ? -5.874 16.206 7.264 1.00 84.12 185 GLU A CA 1
ATOM 1495 C C . GLU A 1 185 ? -6.314 15.719 5.872 1.00 84.12 185 GLU A C 1
ATOM 1497 O O . GLU A 1 185 ? -7.314 15.008 5.768 1.00 84.12 185 GLU A O 1
ATOM 1502 N N . ASP A 1 186 ? -5.536 16.002 4.820 1.00 81.38 186 ASP A N 1
ATOM 1503 C CA . ASP A 1 186 ? -5.848 15.573 3.448 1.00 81.38 186 ASP A CA 1
ATOM 1504 C C . ASP A 1 186 ? -5.750 14.047 3.264 1.00 81.38 186 ASP A C 1
ATOM 1506 O O . ASP A 1 186 ? -6.358 13.482 2.352 1.00 81.38 186 ASP A O 1
ATOM 1510 N N . ASP A 1 187 ? -5.001 13.365 4.135 1.00 84.38 187 ASP A N 1
ATOM 1511 C CA . ASP A 1 187 ? -4.820 11.913 4.127 1.00 84.38 187 ASP A CA 1
ATOM 1512 C C . ASP A 1 187 ? -5.627 11.216 5.241 1.00 84.38 187 ASP A C 1
ATOM 1514 O O . ASP A 1 187 ? -5.603 9.988 5.364 1.00 84.38 187 ASP A O 1
ATOM 1518 N N . LEU A 1 188 ? -6.401 11.952 6.042 1.00 89.25 188 LEU A N 1
ATOM 1519 C CA . LEU A 1 188 ? -7.168 11.368 7.135 1.00 89.25 188 LEU A CA 1
ATOM 1520 C C . LEU A 1 188 ? -8.275 10.444 6.610 1.00 89.25 188 LEU A C 1
ATOM 1522 O O . LEU A 1 188 ? -9.157 10.822 5.841 1.00 89.25 188 LEU A O 1
ATOM 1526 N N . SER A 1 189 ? -8.262 9.198 7.069 1.00 90.12 189 SER A N 1
ATOM 1527 C CA . SER A 1 189 ? -9.298 8.203 6.804 1.00 90.12 189 SER A CA 1
ATOM 1528 C C . SER A 1 189 ? -9.909 7.716 8.104 1.00 90.12 189 SER A C 1
ATOM 1530 O O . SER A 1 189 ? -9.206 7.466 9.081 1.00 90.12 189 SER A O 1
ATOM 1532 N N . VAL A 1 190 ? -11.230 7.556 8.103 1.00 91.00 190 VAL A N 1
ATOM 1533 C CA . VAL A 1 190 ? -11.984 7.115 9.274 1.00 91.00 190 VAL A CA 1
ATOM 1534 C C . VAL A 1 190 ? -12.754 5.863 8.933 1.00 91.00 190 VAL A C 1
ATOM 1536 O O . VAL A 1 190 ? -13.515 5.811 7.968 1.00 91.00 190 VAL A O 1
ATOM 1539 N N . TYR A 1 191 ? -12.555 4.844 9.750 1.00 91.69 191 TYR A N 1
ATOM 1540 C CA . TYR A 1 191 ? -13.132 3.534 9.561 1.00 91.69 191 TYR A CA 1
ATOM 1541 C C . TYR A 1 191 ? -13.975 3.143 10.758 1.00 91.69 191 TYR A C 1
ATOM 1543 O O . TYR A 1 191 ? -13.667 3.467 11.903 1.00 91.69 191 TYR A O 1
ATOM 1551 N N . THR A 1 192 ? -15.022 2.379 10.487 1.00 90.75 192 THR A N 1
ATOM 1552 C CA . THR A 1 192 ? -15.759 1.661 11.520 1.00 90.75 192 THR A CA 1
ATOM 1553 C C . THR A 1 192 ? -15.554 0.177 11.374 1.00 90.75 192 THR A C 1
ATOM 1555 O O . THR A 1 192 ? -15.507 -0.356 10.263 1.00 90.75 192 THR A O 1
ATOM 1558 N N . ILE A 1 193 ? -15.484 -0.486 12.515 1.00 89.25 193 ILE A N 1
ATOM 1559 C CA . ILE A 1 193 ? -15.590 -1.930 12.601 1.00 89.25 193 ILE A CA 1
ATOM 1560 C C . ILE A 1 193 ? -16.468 -2.259 13.798 1.00 89.25 193 ILE A C 1
ATOM 1562 O O . ILE A 1 193 ? -16.358 -1.640 14.857 1.00 89.25 193 ILE A O 1
ATOM 1566 N N . ASN A 1 194 ? -17.388 -3.190 13.601 1.00 82.94 194 ASN A N 1
ATOM 1567 C CA . ASN A 1 194 ? -18.271 -3.651 14.656 1.00 82.94 194 ASN A CA 1
ATOM 1568 C C . ASN A 1 194 ? -17.895 -5.093 14.949 1.00 82.94 194 ASN A C 1
ATOM 1570 O O . ASN A 1 194 ? -17.860 -5.899 14.023 1.00 82.94 194 ASN A O 1
ATOM 1574 N N . ASN A 1 195 ? -17.682 -5.432 16.216 1.00 74.62 195 ASN A N 1
ATOM 1575 C CA . ASN A 1 195 ? -18.009 -6.789 16.640 1.00 74.62 195 ASN A CA 1
ATOM 1576 C C . ASN A 1 195 ? -19.501 -6.808 17.022 1.00 74.62 195 ASN A C 1
ATOM 1578 O O . ASN A 1 195 ? -20.138 -5.755 17.089 1.00 74.62 195 ASN A O 1
ATOM 1582 N N . ASN A 1 196 ? -20.097 -7.978 17.255 1.00 68.81 196 ASN A N 1
ATOM 1583 C CA . ASN A 1 196 ? -21.543 -8.086 17.510 1.00 68.81 196 ASN A CA 1
ATOM 1584 C C . ASN A 1 196 ? -22.051 -7.281 18.734 1.00 68.81 196 ASN A C 1
ATOM 1586 O O . ASN A 1 196 ? -23.256 -7.254 18.978 1.00 68.81 196 ASN A O 1
ATOM 1590 N N . VAL A 1 197 ? -21.164 -6.644 19.511 1.00 68.31 197 VAL A N 1
ATOM 1591 C CA . VAL A 1 197 ? -21.470 -5.988 20.790 1.00 68.31 197 VAL A CA 1
ATOM 1592 C C . VAL A 1 197 ? -21.040 -4.513 20.825 1.00 68.31 197 VAL A C 1
ATOM 1594 O O . VAL A 1 197 ? -21.726 -3.693 21.431 1.00 68.31 197 VAL A O 1
ATOM 1597 N N . VAL A 1 198 ? -19.928 -4.152 20.184 1.00 72.56 198 VAL A N 1
ATOM 1598 C CA . VAL A 1 198 ? -19.248 -2.859 20.329 1.00 72.56 198 VAL A CA 1
ATOM 1599 C C . VAL A 1 198 ? -18.840 -2.315 18.961 1.00 72.56 198 VAL A C 1
ATOM 1601 O O . VAL A 1 198 ? -18.328 -3.031 18.095 1.00 72.56 198 VAL A O 1
ATOM 1604 N N . LYS A 1 199 ? -19.060 -1.010 18.783 1.00 83.19 199 LYS A N 1
ATOM 1605 C CA . LYS A 1 199 ? -18.638 -0.253 17.606 1.00 83.19 199 LYS A CA 1
ATOM 1606 C C . LYS A 1 199 ? -17.311 0.436 17.899 1.00 83.19 199 LYS A C 1
ATOM 1608 O O . LYS A 1 199 ? -17.218 1.245 18.821 1.00 83.19 199 LYS A O 1
ATOM 1613 N N . TYR A 1 200 ? -16.320 0.167 17.064 1.00 87.50 200 TYR A N 1
ATOM 1614 C CA . TYR A 1 200 ? -15.011 0.800 17.133 1.00 87.50 200 TYR A CA 1
ATOM 1615 C C . TYR A 1 200 ? -14.843 1.792 15.992 1.00 87.50 200 TYR A C 1
ATOM 1617 O O . TYR A 1 200 ? -15.353 1.600 14.881 1.00 87.50 200 TYR A O 1
ATOM 1625 N N . LEU A 1 201 ? -14.123 2.866 16.294 1.00 89.25 201 LEU A N 1
ATOM 1626 C CA . LEU A 1 201 ? -13.695 3.873 15.340 1.00 89.25 201 LEU A CA 1
ATOM 1627 C C . LEU A 1 201 ? -12.184 3.773 15.194 1.00 89.25 201 LEU A C 1
ATOM 1629 O O . LEU A 1 201 ? -11.462 3.690 16.184 1.00 89.25 201 LEU A O 1
ATOM 1633 N N . ILE A 1 202 ? -11.715 3.770 13.957 1.00 89.69 202 ILE A N 1
ATOM 1634 C CA . ILE A 1 202 ? -10.301 3.637 13.643 1.00 89.69 202 ILE A CA 1
ATOM 1635 C C . ILE A 1 202 ? -9.927 4.788 12.717 1.00 89.69 202 ILE A C 1
ATOM 1637 O O . ILE A 1 202 ? -10.490 4.914 11.630 1.00 89.69 202 ILE A O 1
ATOM 1641 N N . LEU A 1 203 ? -9.006 5.640 13.157 1.00 91.19 203 LEU A N 1
ATOM 1642 C CA . LEU A 1 203 ? -8.470 6.739 12.353 1.00 91.19 203 LEU A CA 1
ATOM 1643 C C . LEU A 1 203 ? -7.149 6.300 11.729 1.00 91.19 203 LEU A C 1
ATOM 1645 O O . LEU A 1 203 ? -6.381 5.591 12.378 1.00 91.19 203 LEU A O 1
ATOM 1649 N N . SER A 1 204 ? -6.868 6.732 10.503 1.00 92.31 204 SER A N 1
ATOM 1650 C CA . SER A 1 204 ? -5.565 6.531 9.878 1.00 92.31 204 SER A CA 1
ATOM 1651 C C . SER A 1 204 ? -5.125 7.733 9.060 1.00 92.31 204 SER A C 1
ATOM 1653 O O . SER A 1 204 ? -5.928 8.273 8.303 1.00 92.31 204 SER A O 1
ATOM 1655 N N . SER A 1 205 ? -3.865 8.137 9.206 1.00 90.69 205 SER A N 1
ATOM 1656 C CA . SER A 1 205 ? -3.274 9.266 8.486 1.00 90.69 205 SER A CA 1
ATOM 1657 C C . SER A 1 205 ? -1.748 9.182 8.475 1.00 90.69 205 SER A C 1
ATOM 1659 O O . SER A 1 205 ? -1.146 8.488 9.293 1.00 90.69 205 SER A O 1
ATOM 1661 N N . THR A 1 206 ? -1.115 9.921 7.574 1.00 89.44 206 THR A N 1
ATOM 1662 C CA . THR A 1 206 ? 0.305 10.298 7.649 1.00 89.44 206 THR A CA 1
ATOM 1663 C C . THR A 1 206 ? 0.505 11.536 8.537 1.00 89.44 206 THR A C 1
ATOM 1665 O O . THR A 1 206 ? -0.457 12.255 8.811 1.00 89.44 206 THR A O 1
ATOM 1668 N N . MET A 1 207 ? 1.733 11.794 9.005 1.00 86.75 207 MET A N 1
ATOM 1669 C CA . MET A 1 207 ? 2.073 13.019 9.751 1.00 86.75 207 MET A CA 1
ATOM 1670 C C . MET A 1 207 ? 2.324 14.212 8.820 1.00 86.75 207 MET A C 1
ATOM 1672 O O . MET A 1 207 ? 2.867 14.032 7.731 1.00 86.75 207 MET A O 1
ATOM 1676 N N . ILE A 1 208 ? 2.007 15.428 9.282 1.00 83.38 208 ILE A N 1
ATOM 1677 C CA . ILE A 1 208 ? 2.213 16.681 8.520 1.00 83.38 208 ILE A CA 1
ATOM 1678 C C . ILE A 1 208 ? 3.698 16.894 8.181 1.00 83.38 208 ILE A C 1
ATOM 1680 O O . ILE A 1 208 ? 4.038 17.172 7.036 1.00 83.38 208 ILE A O 1
ATOM 1684 N N . ASP A 1 209 ? 4.584 16.701 9.161 1.00 78.12 209 ASP A N 1
ATOM 1685 C CA . ASP A 1 209 ? 6.022 16.991 9.042 1.00 78.12 209 ASP A CA 1
ATOM 1686 C C . ASP A 1 209 ? 6.880 15.719 8.934 1.00 78.12 209 ASP A C 1
ATOM 1688 O O . ASP A 1 209 ? 8.019 15.657 9.410 1.00 78.12 209 ASP A O 1
ATOM 1692 N N . ALA A 1 210 ? 6.333 14.658 8.337 1.00 71.25 210 ALA A N 1
ATOM 1693 C CA . ALA A 1 210 ? 7.077 13.419 8.155 1.00 71.25 210 ALA A CA 1
ATOM 1694 C C . ALA A 1 210 ? 8.313 13.655 7.265 1.00 71.25 210 ALA A C 1
ATOM 1696 O O . ALA A 1 210 ? 8.205 14.092 6.120 1.00 71.25 210 ALA A O 1
ATOM 1697 N N . THR A 1 211 ? 9.505 13.326 7.772 1.00 62.91 211 THR A N 1
ATOM 1698 C CA . THR A 1 211 ? 10.753 13.358 6.994 1.00 62.91 211 THR A CA 1
ATOM 1699 C C . THR A 1 211 ? 11.457 12.008 7.033 1.00 62.91 211 THR A C 1
ATOM 1701 O O . THR A 1 211 ? 11.403 11.270 8.022 1.00 62.91 211 THR A O 1
ATOM 1704 N N . GLY A 1 212 ? 12.127 11.664 5.931 1.00 64.12 212 GLY A N 1
ATOM 1705 C CA . GLY A 1 212 ? 12.852 10.402 5.813 1.00 64.12 212 GLY A CA 1
ATOM 1706 C C . GLY A 1 212 ? 11.925 9.197 5.972 1.00 64.12 212 GLY A C 1
ATOM 1707 O O . GLY A 1 212 ? 10.919 9.094 5.293 1.00 64.12 212 GLY A O 1
ATOM 1708 N N . LEU A 1 213 ? 12.255 8.275 6.876 1.00 61.22 213 LEU A N 1
ATOM 1709 C CA . LEU A 1 213 ? 11.525 7.012 7.026 1.00 61.22 213 LEU A CA 1
ATOM 1710 C C . LEU A 1 213 ? 10.071 7.183 7.503 1.00 61.22 213 LEU A C 1
ATOM 1712 O O . LEU A 1 213 ? 9.227 6.338 7.215 1.00 61.22 213 LEU A O 1
ATOM 1716 N N . ALA A 1 214 ? 9.779 8.265 8.231 1.00 64.19 214 ALA A N 1
ATOM 1717 C CA . ALA A 1 214 ? 8.450 8.521 8.780 1.00 64.19 214 ALA A CA 1
ATOM 1718 C C . ALA A 1 214 ? 7.387 8.717 7.685 1.00 64.19 214 ALA A C 1
ATOM 1720 O O . ALA A 1 214 ? 6.216 8.454 7.932 1.00 64.19 214 ALA A O 1
ATOM 1721 N N . THR A 1 215 ? 7.783 9.103 6.463 1.00 66.00 215 THR A N 1
ATOM 1722 C CA . THR A 1 215 ? 6.849 9.281 5.335 1.00 66.00 215 THR A CA 1
ATOM 1723 C C . THR A 1 215 ? 6.228 7.974 4.858 1.00 66.00 215 THR A C 1
ATOM 1725 O O . THR A 1 215 ? 5.230 7.996 4.148 1.00 66.00 215 THR A O 1
ATOM 1728 N N . ASN A 1 216 ? 6.818 6.834 5.223 1.00 69.81 216 ASN A N 1
ATOM 1729 C CA . ASN A 1 216 ? 6.377 5.522 4.755 1.00 69.81 216 ASN A CA 1
ATOM 1730 C C . ASN A 1 216 ? 5.331 4.883 5.675 1.00 69.81 216 ASN A C 1
ATOM 1732 O O . ASN A 1 216 ? 4.850 3.790 5.376 1.00 69.81 216 ASN A O 1
ATOM 1736 N N . PHE A 1 217 ? 5.000 5.523 6.798 1.00 85.12 217 PHE A N 1
ATOM 1737 C CA . PHE A 1 217 ? 4.088 4.971 7.789 1.00 85.12 217 PHE A CA 1
ATOM 1738 C C . PHE A 1 217 ? 2.756 5.703 7.813 1.00 85.12 217 PHE A C 1
ATOM 1740 O O . PHE A 1 217 ? 2.684 6.927 7.881 1.00 85.12 217 PHE A O 1
ATOM 1747 N N . TYR A 1 218 ? 1.699 4.906 7.872 1.00 91.19 218 TYR A N 1
ATOM 1748 C CA . TYR A 1 218 ? 0.385 5.339 8.297 1.00 91.19 218 TYR A CA 1
ATOM 1749 C C . TYR A 1 218 ? 0.283 5.141 9.803 1.00 91.19 218 TYR A C 1
ATOM 1751 O O . TYR A 1 218 ? 0.507 4.040 10.319 1.00 91.19 218 TYR A O 1
ATOM 1759 N N . HIS A 1 219 ? -0.067 6.208 10.506 1.00 93.12 219 HIS A N 1
ATOM 1760 C CA . HIS A 1 219 ? -0.473 6.142 11.897 1.00 93.12 219 HIS A CA 1
ATOM 1761 C C . HIS A 1 219 ? -1.908 5.643 11.956 1.00 93.12 219 HIS A C 1
ATOM 1763 O O . HIS A 1 219 ? -2.729 5.990 11.107 1.00 93.12 219 HIS A O 1
ATOM 1769 N N . TRP A 1 220 ? -2.202 4.822 12.953 1.00 92.69 220 TRP A N 1
ATOM 1770 C CA . TRP A 1 220 ? -3.510 4.240 13.200 1.00 92.69 220 TRP A CA 1
ATOM 1771 C C . TRP A 1 220 ? -3.897 4.480 14.653 1.00 92.69 220 TRP A C 1
ATOM 1773 O O . TRP A 1 220 ? -3.148 4.096 15.550 1.00 92.69 220 TRP A O 1
ATOM 1783 N N . LEU A 1 221 ? -5.069 5.071 14.882 1.00 92.50 221 LEU A N 1
ATOM 1784 C CA . LEU A 1 221 ? -5.616 5.323 16.214 1.00 92.50 221 LEU A CA 1
ATOM 1785 C C . LEU A 1 221 ? -6.901 4.520 16.409 1.00 92.50 221 LEU A C 1
ATOM 1787 O O . LEU A 1 221 ? -7.889 4.746 15.708 1.00 92.50 221 LEU A O 1
ATOM 1791 N N . PHE A 1 222 ? -6.897 3.598 17.368 1.00 89.81 222 PHE A N 1
ATOM 1792 C CA . PHE A 1 222 ? -8.054 2.774 17.714 1.00 89.81 222 PHE A CA 1
ATOM 1793 C C . PHE A 1 222 ? -8.842 3.389 18.863 1.00 89.81 222 PHE A C 1
ATOM 1795 O O . PHE A 1 222 ? -8.292 3.709 19.918 1.00 89.81 222 PHE A O 1
ATOM 1802 N N . ILE A 1 223 ? -10.152 3.512 18.674 1.00 89.38 223 ILE A N 1
ATOM 1803 C CA . ILE A 1 223 ? -11.054 4.162 19.618 1.00 89.38 223 ILE A CA 1
ATOM 1804 C C . ILE A 1 223 ? -12.253 3.253 19.881 1.00 89.38 223 ILE A C 1
ATOM 1806 O O . ILE A 1 223 ? -12.964 2.832 18.966 1.00 89.38 223 ILE A O 1
ATOM 1810 N N . ASP A 1 224 ? -12.505 2.997 21.159 1.00 86.62 224 ASP A N 1
ATOM 1811 C CA . ASP A 1 224 ? -13.770 2.457 21.639 1.00 86.62 224 ASP A CA 1
ATOM 1812 C C . ASP A 1 224 ? -14.781 3.602 21.723 1.00 86.62 224 ASP A C 1
ATOM 1814 O O . ASP A 1 224 ? -14.646 4.507 22.551 1.00 86.62 224 ASP A O 1
ATOM 1818 N N . VAL A 1 225 ? -15.782 3.578 20.842 1.00 82.69 225 VAL A N 1
ATOM 1819 C CA . VAL A 1 225 ? -16.809 4.625 20.783 1.00 82.69 225 VAL A CA 1
ATOM 1820 C C . VAL A 1 225 ? -17.777 4.510 21.956 1.00 82.69 225 VAL A C 1
ATOM 1822 O O . VAL A 1 225 ? -18.274 5.525 22.430 1.00 82.69 225 VAL A O 1
ATOM 1825 N N . THR A 1 226 ? -18.035 3.296 22.447 1.00 79.25 226 THR A N 1
ATOM 1826 C CA . THR A 1 226 ? -18.974 3.052 23.548 1.00 79.25 226 THR A CA 1
ATOM 1827 C C . THR A 1 226 ? -18.453 3.636 24.857 1.00 79.25 226 THR A C 1
ATOM 1829 O O . THR A 1 226 ? -19.223 4.227 25.609 1.00 79.25 226 THR A O 1
ATOM 1832 N N . ASN A 1 227 ? -17.148 3.513 25.106 1.00 79.31 227 ASN A N 1
ATOM 1833 C CA . ASN A 1 227 ? -16.494 4.050 26.304 1.00 79.31 227 ASN A CA 1
ATOM 1834 C C . ASN A 1 227 ? -15.751 5.376 26.059 1.00 79.31 227 ASN A C 1
ATOM 1836 O O . ASN A 1 227 ? -15.059 5.863 26.953 1.00 79.31 227 ASN A O 1
ATOM 1840 N N . GLU A 1 228 ? -15.854 5.933 24.849 1.00 81.19 228 GLU A N 1
ATOM 1841 C CA . GLU A 1 228 ? -15.159 7.146 24.389 1.00 81.19 228 GLU A CA 1
ATOM 1842 C C . GLU A 1 228 ? -13.647 7.148 24.694 1.00 81.19 228 GLU A C 1
ATOM 1844 O O . GLU A 1 228 ? -13.051 8.175 25.035 1.00 81.19 228 GLU A O 1
ATOM 1849 N N . LYS A 1 229 ? -13.003 5.981 24.575 1.00 84.38 229 LYS A N 1
ATOM 1850 C CA . LYS A 1 229 ? -11.627 5.749 25.026 1.00 84.38 229 LYS A CA 1
ATOM 1851 C C . LYS A 1 229 ? -10.704 5.419 23.856 1.00 84.38 229 LYS A C 1
ATOM 1853 O O . LYS A 1 229 ? -10.981 4.518 23.071 1.00 84.38 229 LYS A O 1
ATOM 1858 N N . VAL A 1 230 ? -9.557 6.099 23.798 1.00 87.56 230 VAL A N 1
ATOM 1859 C CA . VAL A 1 230 ? -8.435 5.705 22.930 1.00 87.56 230 VAL A CA 1
ATOM 1860 C C . VAL A 1 230 ? -7.818 4.425 23.489 1.00 87.56 230 VAL A C 1
ATOM 1862 O O . VAL A 1 230 ? -7.399 4.397 24.650 1.00 87.56 230 VAL A O 1
ATOM 1865 N N . LEU A 1 231 ? -7.810 3.376 22.674 1.00 85.00 231 LEU A N 1
ATOM 1866 C CA . LEU A 1 231 ? -7.322 2.054 23.047 1.00 85.00 231 LEU A CA 1
ATOM 1867 C C . LEU A 1 231 ? -5.828 1.919 22.773 1.00 85.00 231 LEU A C 1
ATOM 1869 O O . LEU A 1 231 ? -5.087 1.597 23.694 1.00 85.00 231 LEU A O 1
ATOM 1873 N N . GLU A 1 232 ? -5.410 2.195 21.537 1.00 85.19 232 GLU A N 1
ATOM 1874 C CA . GLU A 1 232 ? -4.036 2.004 21.067 1.00 85.19 232 GLU A CA 1
ATOM 1875 C C . GLU A 1 232 ? -3.725 2.966 19.910 1.00 85.19 232 GLU A C 1
ATOM 1877 O O . GLU A 1 232 ? -4.603 3.272 19.096 1.00 85.19 232 GLU A O 1
ATOM 1882 N N . GLU A 1 233 ? -2.466 3.392 19.814 1.00 90.00 233 GLU A N 1
ATOM 1883 C CA . GLU A 1 233 ? -1.887 3.990 18.611 1.00 90.00 233 GLU A CA 1
ATOM 1884 C C . GLU A 1 233 ? -0.799 3.065 18.052 1.00 90.00 233 GLU A C 1
ATOM 1886 O O . GLU A 1 233 ? 0.027 2.540 18.796 1.00 90.00 233 GLU A O 1
ATOM 1891 N N . THR A 1 234 ? -0.758 2.874 16.733 1.00 88.69 234 THR A N 1
ATOM 1892 C CA . THR A 1 234 ? 0.308 2.092 16.093 1.00 88.69 234 THR A CA 1
ATOM 1893 C C . THR A 1 234 ? 0.629 2.590 14.686 1.00 88.69 234 THR A C 1
ATOM 1895 O O . THR A 1 234 ? -0.091 3.396 14.105 1.00 88.69 234 THR A O 1
ATOM 1898 N N . LEU A 1 235 ? 1.740 2.100 14.141 1.00 90.12 235 LEU A N 1
ATOM 1899 C CA . LEU A 1 235 ? 2.310 2.495 12.854 1.00 90.12 235 LEU A CA 1
ATOM 1900 C C . LEU A 1 235 ? 2.322 1.308 11.905 1.00 90.12 235 LEU A C 1
ATOM 1902 O O . LEU A 1 235 ? 2.842 0.256 12.276 1.00 90.12 235 LEU A O 1
ATOM 1906 N N . SER A 1 236 ? 1.822 1.489 10.685 1.00 89.94 236 SER A N 1
ATOM 1907 C CA . SER A 1 236 ? 1.816 0.459 9.644 1.00 89.94 236 SER A CA 1
ATOM 1908 C C . SER A 1 236 ? 2.329 1.008 8.318 1.00 89.94 236 SER A C 1
ATOM 1910 O O . SER A 1 236 ? 1.974 2.112 7.923 1.00 89.94 236 SER A O 1
ATOM 1912 N N . LEU A 1 237 ? 3.082 0.199 7.578 1.00 85.00 237 LEU A N 1
ATOM 1913 C CA . LEU A 1 237 ? 3.453 0.454 6.181 1.00 85.00 237 LEU A CA 1
ATOM 1914 C C . LEU A 1 237 ? 2.258 0.313 5.217 1.00 85.00 237 LEU A C 1
ATOM 1916 O O . LEU A 1 237 ? 2.397 0.533 4.018 1.00 85.00 237 LEU A O 1
ATOM 1920 N N . SER A 1 238 ? 1.082 -0.078 5.719 1.00 85.38 238 SER A N 1
ATOM 1921 C CA . SER A 1 238 ? -0.139 -0.222 4.929 1.00 85.38 238 SER A CA 1
ATOM 1922 C C . SER A 1 238 ? -1.305 0.554 5.524 1.00 85.38 238 SER A C 1
ATOM 1924 O O . SER A 1 238 ? -1.534 0.520 6.736 1.00 85.38 238 SER A O 1
ATOM 1926 N N . LYS A 1 239 ? -2.062 1.198 4.630 1.00 86.38 239 LYS A N 1
ATOM 1927 C CA . LYS A 1 239 ? -3.351 1.847 4.902 1.00 86.38 239 LYS A CA 1
ATOM 1928 C C . LYS A 1 239 ? -4.551 0.952 4.557 1.00 86.38 239 LYS A C 1
ATOM 1930 O O . LYS A 1 239 ? -5.698 1.384 4.635 1.00 86.38 239 LYS A O 1
ATOM 1935 N N . ASP A 1 240 ? -4.313 -0.279 4.107 1.00 86.00 240 ASP A N 1
ATOM 1936 C CA . ASP A 1 240 ? -5.380 -1.139 3.604 1.00 86.00 240 ASP A CA 1
ATOM 1937 C C . ASP A 1 240 ? -6.361 -1.504 4.721 1.00 86.00 240 ASP A C 1
ATOM 1939 O O . ASP A 1 240 ? -5.993 -2.082 5.743 1.00 86.00 240 ASP A O 1
ATOM 1943 N N . ARG A 1 241 ? -7.645 -1.221 4.501 1.00 86.75 241 ARG A N 1
ATOM 1944 C CA . ARG A 1 241 ? -8.724 -1.518 5.445 1.00 86.75 241 ARG A CA 1
ATOM 1945 C C . ARG A 1 241 ? -8.913 -3.008 5.756 1.00 86.75 241 ARG A C 1
ATOM 1947 O O . ARG A 1 241 ? -9.522 -3.337 6.767 1.00 86.75 241 ARG A O 1
ATOM 1954 N N . ARG A 1 242 ? -8.405 -3.913 4.915 1.00 88.38 242 ARG A N 1
ATOM 1955 C CA . ARG A 1 242 ? -8.405 -5.364 5.172 1.00 88.38 242 ARG A CA 1
ATOM 1956 C C . ARG A 1 242 ? -7.442 -5.766 6.288 1.00 88.38 242 ARG A C 1
ATOM 1958 O O . ARG A 1 242 ? -7.553 -6.879 6.792 1.00 88.38 242 ARG A O 1
ATOM 1965 N N . SER A 1 243 ? -6.526 -4.876 6.680 1.00 89.06 243 SER A N 1
ATOM 1966 C CA . SER A 1 243 ? -5.614 -5.083 7.812 1.00 89.06 243 SER A CA 1
ATOM 1967 C C . SER A 1 243 ? -6.329 -5.215 9.152 1.00 89.06 243 SER A C 1
ATOM 1969 O O . SER A 1 243 ? -5.772 -5.822 10.060 1.00 89.06 243 SER A O 1
ATOM 1971 N N . CYS A 1 244 ? -7.557 -4.704 9.269 1.00 91.12 244 CYS A N 1
ATOM 1972 C CA . CYS A 1 244 ? -8.401 -4.884 10.440 1.00 91.12 244 CYS A CA 1
ATOM 1973 C C . CYS A 1 244 ? -9.675 -5.639 10.069 1.00 91.12 244 CYS A C 1
ATOM 1975 O O . CYS A 1 244 ? -10.418 -5.205 9.179 1.00 9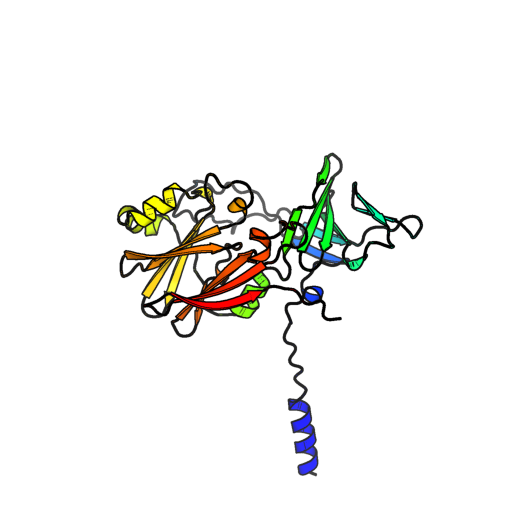1.12 244 CYS A O 1
ATOM 1977 N N . PHE A 1 245 ? -9.942 -6.744 10.757 1.00 90.56 245 PHE A N 1
ATOM 1978 C CA . PHE A 1 245 ? -11.116 -7.577 10.515 1.00 90.56 245 PHE A CA 1
ATOM 1979 C C . PHE A 1 245 ? -11.637 -8.226 11.794 1.00 90.56 245 PHE A C 1
ATOM 1981 O O . PHE A 1 245 ? -10.946 -8.277 12.808 1.00 90.56 245 PHE A O 1
ATOM 1988 N N . VAL A 1 246 ? -12.872 -8.719 11.731 1.00 88.75 246 VAL A N 1
ATOM 1989 C CA . VAL A 1 246 ? -13.520 -9.442 12.827 1.00 88.75 246 VAL A CA 1
ATOM 1990 C C . VAL A 1 246 ? -13.609 -10.924 12.505 1.00 88.75 246 VAL A C 1
ATOM 1992 O O . VAL A 1 246 ? -14.083 -11.313 11.436 1.00 88.75 246 VAL A O 1
ATOM 1995 N N . GLU A 1 247 ? -13.191 -11.745 13.460 1.00 88.19 247 GLU A N 1
ATOM 1996 C CA . GLU A 1 247 ? -13.341 -13.198 13.460 1.00 88.19 247 GLU A CA 1
ATOM 1997 C C . GLU A 1 247 ? -13.8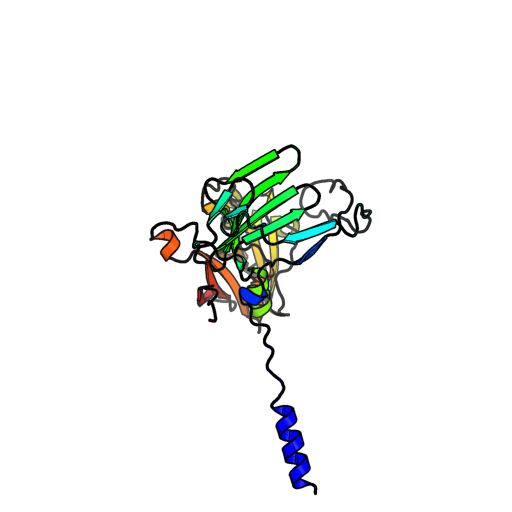04 -13.617 14.855 1.00 88.19 247 GLU A C 1
ATOM 1999 O O . GLU A 1 247 ? -13.242 -13.178 15.850 1.00 88.19 247 GLU A O 1
ATOM 2004 N N . ASP A 1 248 ? -14.894 -14.380 14.951 1.00 86.00 248 ASP A N 1
ATOM 2005 C CA . ASP A 1 248 ? -15.436 -14.858 16.233 1.00 86.00 248 ASP A CA 1
ATOM 2006 C C . ASP A 1 248 ? -15.647 -13.764 17.311 1.00 86.00 248 ASP A C 1
ATOM 2008 O O . ASP A 1 248 ? -15.474 -13.998 18.504 1.00 86.00 248 ASP A O 1
ATOM 2012 N N . ASN A 1 249 ? -16.078 -12.562 16.896 1.00 83.75 249 ASN A N 1
ATOM 2013 C CA . ASN A 1 249 ? -16.233 -11.339 17.718 1.00 83.75 249 ASN A CA 1
ATOM 2014 C C . ASN A 1 249 ? -14.939 -10.689 18.215 1.00 83.75 249 ASN A C 1
ATOM 2016 O O . ASN A 1 249 ? -14.992 -9.672 18.914 1.00 83.75 249 ASN A O 1
ATOM 2020 N N . ILE A 1 250 ? -13.799 -11.237 17.830 1.00 86.25 250 ILE A N 1
ATOM 2021 C CA . ILE A 1 250 ? -12.483 -10.724 18.151 1.00 86.25 250 ILE A CA 1
ATOM 2022 C C . ILE A 1 250 ? -12.020 -9.839 16.996 1.00 86.25 250 ILE A C 1
ATOM 2024 O O . ILE A 1 250 ? -12.184 -10.182 15.825 1.00 86.25 250 ILE A O 1
ATOM 2028 N N . ILE A 1 251 ? -11.468 -8.671 17.320 1.00 88.50 251 ILE A N 1
ATOM 2029 C CA . ILE A 1 251 ? -10.893 -7.779 16.313 1.00 88.50 251 ILE A CA 1
ATOM 2030 C C . ILE A 1 251 ? -9.430 -8.140 16.135 1.00 88.50 251 ILE A C 1
ATOM 2032 O O . ILE A 1 251 ? -8.649 -8.069 17.080 1.00 88.50 251 ILE A O 1
ATOM 2036 N N . HIS A 1 252 ? -9.066 -8.482 14.910 1.00 90.44 252 HIS A N 1
ATOM 2037 C CA . HIS A 1 252 ? -7.699 -8.728 14.496 1.00 90.44 252 HIS A CA 1
ATOM 2038 C C . HIS A 1 252 ? -7.175 -7.505 13.765 1.00 90.44 252 HIS A C 1
ATOM 2040 O O . HIS A 1 252 ? -7.846 -6.972 12.881 1.00 90.44 252 HIS A O 1
ATOM 2046 N N . PHE A 1 253 ? -5.959 -7.093 14.101 1.00 89.69 253 PHE A N 1
ATOM 2047 C CA . PHE A 1 253 ? -5.274 -5.996 13.448 1.00 89.69 253 PHE A CA 1
ATOM 2048 C C . PHE A 1 253 ? -3.857 -6.387 13.043 1.00 89.69 253 PHE A C 1
ATOM 2050 O O . PHE A 1 253 ? -2.993 -6.641 13.882 1.00 89.69 253 PHE A O 1
ATOM 2057 N N . ILE A 1 254 ? -3.620 -6.440 11.735 1.00 90.12 254 ILE A N 1
ATOM 2058 C CA . ILE A 1 254 ? -2.345 -6.811 11.129 1.00 90.12 254 ILE A CA 1
ATOM 2059 C C . ILE A 1 254 ? -1.592 -5.545 10.746 1.00 90.12 254 ILE A C 1
ATOM 2061 O O . ILE A 1 254 ? -2.003 -4.783 9.876 1.00 90.12 254 ILE A O 1
ATOM 2065 N N . VAL A 1 255 ? -0.430 -5.366 11.352 1.00 89.62 255 VAL A N 1
ATOM 2066 C CA . VAL A 1 255 ? 0.429 -4.209 11.146 1.00 89.62 255 VAL A CA 1
ATOM 2067 C C . VAL A 1 255 ? 1.678 -4.628 10.383 1.00 89.62 255 VAL A C 1
ATOM 2069 O O . VAL A 1 255 ? 2.293 -5.641 10.715 1.00 89.62 255 VAL A O 1
ATOM 2072 N N . PHE A 1 256 ? 2.069 -3.845 9.379 1.00 87.12 256 PHE A N 1
ATOM 2073 C CA . PHE A 1 256 ? 3.282 -4.073 8.591 1.00 87.12 256 PHE A CA 1
ATOM 2074 C C . PHE A 1 256 ? 4.366 -3.106 9.060 1.00 87.12 256 PHE A C 1
ATOM 2076 O O . PHE A 1 256 ? 4.136 -1.900 9.085 1.00 87.12 256 PHE A O 1
ATOM 2083 N N . LYS A 1 257 ? 5.536 -3.609 9.450 1.00 85.56 257 LYS A N 1
ATOM 2084 C CA . LYS A 1 257 ? 6.647 -2.796 9.974 1.00 85.56 257 LYS A CA 1
ATOM 2085 C C . LYS A 1 257 ? 7.956 -3.221 9.331 1.00 85.56 257 LYS A C 1
ATOM 2087 O O . LYS A 1 257 ? 8.055 -4.345 8.846 1.00 85.56 257 LYS A O 1
ATOM 2092 N N . TYR A 1 258 ? 8.971 -2.363 9.371 1.00 80.56 258 TYR A N 1
ATOM 2093 C CA . TYR A 1 258 ? 10.328 -2.841 9.117 1.00 80.56 258 TYR A CA 1
ATOM 2094 C C . TYR A 1 258 ? 10.775 -3.773 10.254 1.00 80.56 258 TYR A C 1
ATOM 2096 O O . TYR A 1 258 ? 10.347 -3.604 11.397 1.00 80.56 258 TYR A O 1
ATOM 2104 N N . GLY A 1 259 ? 11.597 -4.768 9.934 1.00 76.88 259 GLY A N 1
ATOM 2105 C CA . GLY A 1 259 ? 12.251 -5.632 10.912 1.00 76.88 259 GLY A CA 1
ATOM 2106 C C . GLY A 1 259 ? 13.256 -4.856 11.758 1.00 76.88 259 GLY A C 1
ATOM 2107 O O . GLY A 1 259 ? 13.791 -3.832 11.324 1.00 76.88 259 GLY A O 1
ATOM 2108 N N . ASP A 1 260 ? 13.525 -5.348 12.967 1.00 76.50 260 ASP A N 1
ATOM 2109 C CA . ASP A 1 260 ? 14.428 -4.694 13.922 1.00 76.50 260 ASP A CA 1
ATOM 2110 C C . ASP A 1 260 ? 15.836 -4.492 13.327 1.00 76.50 260 ASP A C 1
ATOM 2112 O O . ASP A 1 260 ? 16.484 -3.469 13.576 1.00 76.50 260 ASP A O 1
ATOM 2116 N N . GLU A 1 261 ? 16.292 -5.412 12.466 1.00 72.00 261 GLU A N 1
ATOM 2117 C CA . GLU A 1 261 ? 17.566 -5.301 11.750 1.00 72.00 261 GLU A CA 1
ATOM 2118 C C . GLU A 1 261 ? 17.667 -4.062 10.844 1.00 72.00 261 GLU A C 1
ATOM 2120 O O . GLU A 1 261 ? 18.769 -3.555 10.632 1.00 72.00 261 GLU A O 1
ATOM 2125 N N . PHE A 1 262 ? 16.549 -3.524 10.348 1.00 73.56 262 PHE A N 1
ATOM 2126 C CA . PHE A 1 262 ? 16.563 -2.313 9.529 1.00 73.56 262 PHE A CA 1
ATOM 2127 C C . PHE A 1 262 ? 16.894 -1.068 10.361 1.00 73.56 262 PHE A C 1
ATOM 2129 O O . PHE A 1 262 ? 17.617 -0.183 9.902 1.00 73.56 262 PHE A O 1
ATOM 2136 N N . TYR A 1 263 ? 16.391 -1.006 11.598 1.00 70.25 263 TYR A N 1
ATOM 2137 C CA . TYR A 1 263 ? 16.600 0.129 12.499 1.00 70.25 263 TYR A CA 1
ATOM 2138 C C . TYR A 1 263 ? 17.970 0.100 13.178 1.00 70.25 263 TYR A C 1
ATOM 2140 O O . TYR A 1 263 ? 18.570 1.154 13.396 1.00 70.25 263 TYR A O 1
ATOM 2148 N N . HIS A 1 264 ? 18.461 -1.095 13.517 1.00 70.62 264 HIS A N 1
ATOM 2149 C CA . HIS A 1 264 ? 19.682 -1.275 14.307 1.00 70.62 264 HIS A CA 1
ATOM 2150 C C . HIS A 1 264 ? 20.899 -1.745 13.494 1.00 70.62 264 HIS A C 1
ATOM 2152 O O . HIS A 1 264 ? 22.008 -1.777 14.027 1.00 70.62 264 HIS A O 1
ATOM 2158 N N . GLY A 1 265 ? 20.714 -2.096 12.218 1.00 65.44 265 GLY A N 1
ATOM 2159 C CA . GLY A 1 265 ? 21.775 -2.524 11.307 1.00 65.44 265 GLY A CA 1
ATOM 2160 C C . GLY A 1 265 ? 22.272 -1.433 10.352 1.00 65.44 265 GLY A C 1
ATOM 2161 O O . GLY A 1 265 ? 21.959 -0.245 10.471 1.00 65.44 265 GLY A O 1
ATOM 2162 N N . ASN A 1 266 ? 23.047 -1.853 9.350 1.00 63.31 266 ASN A N 1
ATOM 2163 C CA . ASN A 1 266 ? 23.479 -1.003 8.239 1.00 63.31 266 ASN A CA 1
ATOM 2164 C C . ASN A 1 266 ? 22.304 -0.773 7.282 1.00 63.31 266 ASN A C 1
ATOM 2166 O O . ASN A 1 266 ? 22.301 -1.398 6.232 1.00 63.31 266 ASN A O 1
ATOM 2170 N N . ARG A 1 267 ? 21.317 0.055 7.674 1.00 65.56 267 ARG A N 1
ATOM 2171 C CA . ARG A 1 267 ? 20.141 0.508 6.891 1.00 65.56 267 ARG A CA 1
ATOM 2172 C C . ARG A 1 267 ? 20.214 0.112 5.411 1.00 65.56 267 ARG A C 1
ATOM 2174 O O . ARG A 1 267 ? 20.681 0.887 4.574 1.00 65.56 267 ARG A O 1
ATOM 2181 N N . ASP A 1 268 ? 19.803 -1.121 5.128 1.00 67.75 268 ASP A N 1
ATOM 2182 C CA . ASP A 1 268 ? 19.953 -1.721 3.810 1.00 67.75 268 ASP A CA 1
ATOM 2183 C C . ASP A 1 268 ? 18.688 -1.428 3.017 1.00 67.75 268 ASP A C 1
ATOM 2185 O O . ASP A 1 268 ? 17.695 -2.150 3.070 1.00 67.75 268 ASP A O 1
ATOM 2189 N N . TYR A 1 269 ? 18.713 -0.306 2.304 1.00 65.56 269 TYR A N 1
ATOM 2190 C CA . TYR A 1 269 ? 17.589 0.126 1.478 1.00 65.56 269 TYR A CA 1
ATOM 2191 C C . TYR A 1 269 ? 17.333 -0.804 0.286 1.00 65.56 269 TYR A C 1
ATOM 2193 O O . TYR A 1 269 ? 16.282 -0.689 -0.337 1.00 65.56 269 TYR A O 1
ATOM 2201 N N . LEU A 1 270 ? 18.268 -1.709 -0.035 1.00 60.25 270 LEU A N 1
ATOM 2202 C CA . LEU A 1 270 ? 18.124 -2.696 -1.105 1.00 60.25 270 LEU A CA 1
ATOM 2203 C C . LEU A 1 270 ? 17.497 -4.006 -0.618 1.00 60.25 270 LEU A C 1
ATOM 2205 O O . LEU A 1 270 ? 17.000 -4.772 -1.438 1.00 60.25 270 LEU A O 1
ATOM 2209 N N . ASN A 1 271 ? 17.505 -4.255 0.691 1.00 65.88 271 ASN A N 1
ATOM 2210 C CA . ASN A 1 271 ? 16.939 -5.447 1.309 1.00 65.88 271 ASN A CA 1
ATOM 2211 C C . ASN A 1 271 ? 16.085 -5.024 2.506 1.00 65.88 271 ASN A C 1
ATOM 2213 O O . ASN A 1 271 ? 16.496 -5.178 3.654 1.00 65.88 271 ASN A O 1
ATOM 2217 N N . LEU A 1 272 ? 14.910 -4.447 2.233 1.00 68.81 272 LEU A N 1
ATOM 2218 C CA . LEU A 1 272 ? 13.995 -3.987 3.275 1.00 68.81 272 LEU A CA 1
ATOM 2219 C C . LEU A 1 272 ? 13.328 -5.187 3.959 1.00 68.81 272 LEU A C 1
ATOM 2221 O O . LEU A 1 272 ? 12.454 -5.810 3.359 1.00 68.81 272 LEU A O 1
ATOM 2225 N N . PRO A 1 273 ? 13.658 -5.500 5.221 1.00 73.56 273 PRO A N 1
ATOM 2226 C CA . PRO A 1 273 ? 12.987 -6.577 5.918 1.00 73.56 273 PRO A CA 1
ATOM 2227 C C . PRO A 1 273 ? 11.628 -6.060 6.373 1.00 73.56 273 PRO A C 1
ATOM 2229 O O . PRO A 1 273 ? 11.564 -5.165 7.216 1.00 73.56 273 PRO A O 1
ATOM 2232 N N . ILE A 1 274 ? 10.535 -6.588 5.824 1.00 77.31 274 ILE A N 1
ATOM 2233 C CA . ILE A 1 274 ? 9.190 -6.305 6.336 1.00 77.31 274 ILE A CA 1
ATOM 2234 C C . ILE A 1 274 ? 8.727 -7.448 7.227 1.00 77.31 274 ILE A C 1
ATOM 2236 O O . ILE A 1 274 ? 8.870 -8.628 6.920 1.00 77.31 274 ILE A O 1
ATOM 2240 N N . THR A 1 275 ? 8.109 -7.086 8.342 1.00 80.62 275 THR A N 1
ATOM 2241 C CA . THR A 1 275 ? 7.483 -8.010 9.277 1.00 80.62 275 THR A CA 1
ATOM 2242 C C . THR A 1 275 ? 6.005 -7.679 9.420 1.00 80.62 275 THR A C 1
ATOM 2244 O O . THR A 1 275 ? 5.587 -6.521 9.335 1.00 80.62 275 THR A O 1
ATOM 2247 N N . THR A 1 276 ? 5.196 -8.713 9.626 1.00 84.81 276 THR A N 1
ATOM 2248 C CA . THR A 1 276 ? 3.808 -8.558 10.062 1.00 84.81 276 THR A CA 1
ATOM 2249 C C . THR A 1 276 ? 3.725 -8.773 11.557 1.00 84.81 276 THR A C 1
ATOM 2251 O O . THR A 1 276 ? 4.340 -9.701 12.079 1.00 84.81 276 THR A O 1
ATOM 2254 N N . VAL A 1 277 ? 2.943 -7.943 12.236 1.00 86.81 277 VAL A N 1
ATOM 2255 C CA . VAL A 1 277 ? 2.587 -8.107 13.643 1.00 86.81 277 VAL A CA 1
ATOM 2256 C C . VAL A 1 277 ? 1.075 -8.144 13.747 1.00 86.81 277 VAL A C 1
ATOM 2258 O O . VAL A 1 277 ? 0.408 -7.228 13.278 1.00 86.81 277 VAL A O 1
ATOM 2261 N N . GLU A 1 278 ? 0.540 -9.194 14.356 1.00 89.06 278 GLU A N 1
ATOM 2262 C CA . GLU A 1 278 ? -0.893 -9.326 14.589 1.00 89.06 278 GLU A CA 1
ATOM 2263 C C . GLU A 1 278 ? -1.233 -8.998 16.039 1.00 89.06 278 GLU A C 1
ATOM 2265 O O . GLU A 1 278 ? -0.691 -9.594 16.978 1.00 89.06 278 GLU A O 1
ATOM 2270 N N . TYR A 1 279 ? -2.144 -8.045 16.191 1.00 87.94 279 TYR A N 1
ATOM 2271 C CA . TYR A 1 279 ? -2.757 -7.669 17.449 1.00 87.94 279 TYR A CA 1
ATOM 2272 C C . TYR A 1 279 ? -4.200 -8.152 17.474 1.00 87.94 279 TYR A C 1
ATOM 2274 O O . TYR A 1 279 ? -4.913 -8.040 16.480 1.00 87.94 279 TYR A O 1
ATOM 2282 N N . ILE A 1 280 ? -4.635 -8.651 18.620 1.00 88.38 280 ILE A N 1
ATOM 2283 C CA . ILE A 1 280 ? -6.013 -9.041 18.873 1.00 88.38 280 ILE A CA 1
ATOM 2284 C C . ILE A 1 280 ? -6.591 -8.161 19.969 1.00 88.38 280 ILE A C 1
ATOM 2286 O O . ILE A 1 280 ? -5.965 -7.961 21.007 1.00 88.38 280 ILE A O 1
ATOM 2290 N N . TRP A 1 281 ? -7.804 -7.674 19.738 1.00 83.75 281 TRP A N 1
ATOM 2291 C CA . TRP A 1 281 ? -8.623 -6.992 20.723 1.00 83.75 281 TRP A CA 1
ATOM 2292 C C . TRP A 1 281 ? -9.892 -7.800 21.005 1.00 83.75 281 TRP A C 1
ATOM 2294 O O . TRP A 1 281 ? -10.747 -7.972 20.133 1.00 83.75 281 TRP A O 1
ATOM 2304 N N . ASP A 1 282 ? -10.015 -8.274 22.243 1.00 76.44 282 ASP A N 1
ATOM 2305 C CA . ASP A 1 282 ? -11.131 -9.099 22.726 1.00 76.44 282 ASP A CA 1
ATOM 2306 C C . ASP A 1 282 ? -12.248 -8.291 23.419 1.00 76.44 282 ASP A C 1
ATOM 2308 O O . ASP A 1 282 ? -13.230 -8.859 23.895 1.00 76.44 282 ASP A O 1
ATOM 2312 N N . GLY A 1 283 ? -12.105 -6.963 23.491 1.00 73.56 283 GLY A N 1
ATOM 2313 C CA . GLY A 1 283 ? -12.995 -6.073 24.242 1.00 73.56 283 GLY A CA 1
ATOM 2314 C C . GLY A 1 283 ? -12.407 -5.549 25.554 1.00 73.56 283 GLY A C 1
ATOM 2315 O O . GLY A 1 283 ? -12.890 -4.538 26.058 1.00 73.56 283 GLY A O 1
ATOM 2316 N N . ASN A 1 284 ? -11.353 -6.176 26.082 1.00 71.19 284 ASN A N 1
ATOM 2317 C CA . ASN A 1 284 ? -10.714 -5.793 27.343 1.00 71.19 284 ASN A CA 1
ATOM 2318 C C . ASN A 1 284 ? -9.241 -5.422 27.173 1.00 71.19 284 ASN A C 1
ATOM 2320 O O . ASN A 1 284 ? -8.766 -4.479 27.815 1.00 71.19 284 ASN A O 1
ATOM 2324 N N . LYS A 1 285 ? -8.506 -6.174 26.349 1.00 73.81 285 LYS A N 1
ATOM 2325 C CA . LYS A 1 285 ? -7.059 -6.024 26.202 1.00 73.81 285 LYS A CA 1
ATOM 2326 C C . LYS A 1 285 ? -6.632 -6.192 24.749 1.00 73.81 285 LYS A C 1
ATOM 2328 O O . LYS A 1 285 ? -7.180 -7.005 24.012 1.00 73.81 285 LYS A O 1
ATOM 2333 N N . LEU A 1 286 ? -5.607 -5.427 24.371 1.00 77.12 286 LEU A N 1
ATOM 2334 C CA . LEU A 1 286 ? -4.878 -5.638 23.132 1.00 77.12 286 LEU A CA 1
ATOM 2335 C C . LEU A 1 286 ? -3.723 -6.607 23.395 1.00 77.12 286 LEU A C 1
ATOM 2337 O O . LEU A 1 286 ? -2.855 -6.338 24.230 1.00 77.12 286 LEU A O 1
ATOM 2341 N N . GLU A 1 287 ? -3.702 -7.730 22.691 1.00 83.62 287 GLU A N 1
ATOM 2342 C CA . GLU A 1 287 ? -2.648 -8.733 22.800 1.00 83.62 287 GLU A CA 1
ATOM 2343 C C . GLU A 1 287 ? -1.922 -8.901 21.469 1.00 83.62 287 GLU A C 1
ATOM 2345 O O . GLU A 1 287 ? -2.542 -9.090 20.428 1.00 83.62 287 GLU A O 1
ATOM 2350 N N . LYS A 1 288 ? -0.587 -8.852 21.494 1.00 83.81 288 LYS A N 1
ATOM 2351 C CA . LYS A 1 288 ? 0.238 -9.252 20.350 1.00 83.81 288 LYS A CA 1
ATOM 2352 C C . LYS A 1 288 ? 0.312 -10.775 20.325 1.00 83.81 288 LYS A C 1
ATOM 2354 O O . LYS A 1 288 ? 0.814 -11.367 21.277 1.00 83.81 288 LYS A O 1
ATOM 2359 N N . ILE A 1 289 ? -0.134 -11.394 19.237 1.00 79.00 289 ILE A N 1
ATOM 2360 C CA . ILE A 1 289 ? -0.252 -12.860 19.153 1.00 79.00 289 ILE A CA 1
ATOM 2361 C C . ILE A 1 289 ? 0.799 -13.478 18.248 1.00 79.00 289 ILE A C 1
ATOM 2363 O O . ILE A 1 289 ? 1.310 -14.558 18.538 1.00 79.00 289 ILE A O 1
ATOM 2367 N N . SER A 1 290 ? 1.159 -12.801 17.162 1.00 73.25 290 SER A N 1
ATOM 2368 C CA . SER A 1 290 ? 2.156 -13.325 16.239 1.00 73.25 290 SER A CA 1
ATOM 2369 C C . SER A 1 290 ? 2.987 -12.205 15.632 1.00 73.25 290 SER A C 1
ATOM 2371 O O . SER A 1 290 ? 2.522 -11.076 15.448 1.00 73.25 290 SER A O 1
ATOM 2373 N N . SER A 1 291 ? 4.248 -12.511 15.328 1.00 69.75 291 SER A N 1
ATOM 2374 C CA . SER A 1 291 ? 4.992 -11.758 14.328 1.00 69.75 291 SER A CA 1
ATOM 2375 C C . SER A 1 291 ? 5.656 -12.709 13.356 1.00 69.75 291 SER A C 1
ATOM 2377 O O . SER A 1 291 ? 6.260 -13.698 13.767 1.00 69.75 291 SER A O 1
ATOM 2379 N N . MET A 1 292 ? 5.544 -12.399 12.074 1.00 67.50 292 MET A N 1
ATOM 2380 C CA . MET A 1 292 ? 6.115 -13.199 11.004 1.00 67.50 292 MET A CA 1
ATOM 2381 C C . MET A 1 292 ? 6.880 -12.278 10.069 1.00 67.50 292 MET A C 1
ATOM 2383 O O . MET A 1 292 ? 6.315 -11.298 9.575 1.00 67.50 292 MET A O 1
ATOM 2387 N N . ASN A 1 293 ? 8.143 -12.605 9.811 1.00 66.00 293 ASN A N 1
ATOM 2388 C CA . ASN A 1 293 ? 8.908 -11.931 8.774 1.00 66.00 293 ASN A CA 1
ATOM 2389 C C . ASN A 1 293 ? 8.298 -12.303 7.423 1.00 66.00 293 ASN A C 1
ATOM 2391 O O . ASN A 1 293 ? 8.112 -13.486 7.124 1.00 66.00 293 ASN A O 1
ATOM 2395 N N . LEU A 1 294 ? 7.979 -11.296 6.617 1.00 61.22 294 LEU A N 1
ATOM 2396 C CA . LEU A 1 294 ? 7.667 -11.492 5.213 1.00 61.22 294 LEU A CA 1
ATOM 2397 C C . LEU A 1 294 ? 9.004 -11.650 4.504 1.00 61.22 294 LEU A C 1
ATOM 2399 O O . LEU A 1 294 ? 9.538 -10.712 3.939 1.00 61.22 294 LEU A O 1
ATOM 2403 N N . ILE A 1 295 ? 9.589 -12.834 4.624 1.00 54.03 295 ILE A N 1
ATOM 2404 C CA . ILE A 1 295 ? 10.677 -13.231 3.746 1.00 54.03 295 ILE A CA 1
ATOM 2405 C C . ILE A 1 295 ? 9.995 -14.055 2.678 1.00 54.03 295 ILE A C 1
ATOM 2407 O O . ILE A 1 295 ? 9.460 -15.128 2.977 1.00 54.03 295 ILE A O 1
ATOM 2411 N N . CYS A 1 296 ? 9.983 -13.570 1.440 1.00 43.72 296 CYS A N 1
ATOM 2412 C CA . CYS A 1 296 ? 9.692 -14.495 0.368 1.00 43.72 296 CYS A CA 1
ATOM 2413 C C . CYS A 1 296 ? 10.842 -15.502 0.308 1.00 43.72 296 CYS A C 1
ATOM 2415 O O . CYS A 1 296 ? 11.958 -15.158 -0.074 1.00 43.72 296 CYS A O 1
ATOM 2417 N N . SER A 1 297 ? 10.586 -16.748 0.702 1.00 40.16 297 SER A N 1
ATOM 2418 C CA . SER A 1 297 ? 11.542 -17.816 0.457 1.00 40.16 297 SER A CA 1
ATOM 2419 C C . SER A 1 297 ? 11.681 -17.999 -1.051 1.00 40.16 297 SER A C 1
ATOM 2421 O O . SER A 1 297 ? 10.686 -18.219 -1.749 1.00 40.16 297 SER A O 1
ATOM 2423 N N . GLU A 1 298 ? 12.911 -17.937 -1.552 1.00 34.94 298 GLU A N 1
ATOM 2424 C CA . GLU A 1 298 ? 13.267 -18.619 -2.789 1.00 34.94 298 GLU A CA 1
ATOM 2425 C C . GLU A 1 298 ? 13.058 -20.116 -2.533 1.00 34.94 298 GLU A C 1
ATOM 2427 O O . GLU A 1 298 ? 13.929 -20.797 -1.989 1.00 34.94 298 GLU A O 1
ATOM 2432 N N . GLU A 1 299 ? 11.873 -20.645 -2.841 1.00 33.75 299 GLU A N 1
ATOM 2433 C CA . GLU A 1 299 ? 11.772 -22.086 -3.046 1.00 33.75 299 GLU A CA 1
ATOM 2434 C C . GLU A 1 299 ? 12.638 -22.412 -4.267 1.00 33.75 299 GLU A C 1
ATOM 2436 O O . GLU A 1 299 ? 12.293 -22.069 -5.402 1.00 33.75 299 GLU A O 1
ATOM 2441 N N . ARG A 1 300 ? 13.815 -22.979 -3.980 1.00 32.19 300 ARG A N 1
ATOM 2442 C CA . ARG A 1 300 ? 14.733 -23.579 -4.951 1.00 32.19 300 ARG A CA 1
ATOM 2443 C C . ARG A 1 300 ? 14.065 -24.707 -5.725 1.00 32.19 300 ARG A C 1
ATOM 2445 O O . ARG A 1 300 ? 13.352 -25.510 -5.084 1.00 32.19 300 ARG A O 1
#

Secondary structure (DSSP, 8-state):
-HHHHHHHHHHHHTT---------HHHHS--TT-EEEEEEE------S-STT-----TTPPEEEEEEEEEEEPPPEETTTEEEETTEEEEGGG--GGGEEEEEETTEEEEEEEETTEEEEEEEEETTEEEEEEEEEEEEESSPHHHHHHHHHTTSEE-EEE-GGGGHHHHHH-HHHHHHHHTB-GGG-EEEEEE-SS-EEEEEEE-BTT--GGGGG-EEEEEEETTTTEEEEEEEES---GGGEEEETTEEEEEEEEE-HHHHHSS--TTS--EEEEEEEE-SS-EEEEEEEEE------

Foldseek 3Di:
DVPVVVVVVVVVVVPPPPPPVDQFLVNQPDFAFDKDFDWDWDDDDQPDDAWPRDRDCVPTHTPGRGQMKHKHFFDDDPVFWGDFQPDIDGPVRDDRRQWIWIDGPQKIWTWGDDQFFIWTQWMDGPVDGGGDPDTFTPAGGPGPVVVLCVVLPPFAWWDWHTPVVCVVLCVVDPVSVVVVVQFDPVFWTWTWDDQPPFIKIKIWGQGPPDDDPSRQWIKIWIAGPVVSDTADIDIASDPDRSQWGDDPSKIKHKGKDFDPCCVPHPNDSSDTWIKIWIWIDNPPHIDTDDIDIPRNDPPD